Protein AF-A0A2M8HMG4-F1 (afdb_monomer_lite)

Sequence (241 aa):
MRGLGHERLISLSEKADRDKMLYLSKRLSDDLIIDLVQKLPEPILLETLDNLLEDDIVYFLEKFPLEVIVQISITIPPSDVRKMVLELGREELLESLQKVGIDKSLILWEKLGTDRVIKLALASGMSQLTKIATSLTVEESSKWIQERGIDEIPVFLEFFGVDNMISLFKTLGFDTALALINQLGAKKMMEISKKISSMKLAAKVPNTIHLLPSKKKPKSKKGKQAKRKKTKVKSKRKSKP

pLDDT: mean 80.79, std 18.99, range [31.59, 95.56]

Foldseek 3Di:
DCDPLVVLVVVCCVLADVVLVVLLPVQDDPVLSSVLSVLADSVLVRQLRVADDSVLVSVCPVLDDSVLVRVCSVLDRNNLVNVCCVQPNSVLVSVLCVLLDVVLVSLLCSLQPSVLLSVLCVLAPSVLVSLQSNLDGSVLSSVCCVLPNSVCVSVQCVQCNSVSLSVLCVVQPSVRSSVVCVVQPSVNVNVVVVVVVPDPDDPDDPPPPDDPDPPPDDPDDDDDDDDDDDDDDDDDDDDDD

Radius of gyration: 33.54 Å; chains: 1; bounding box: 77×55×111 Å

Structure (mmCIF, N/CA/C/O backbone):
data_AF-A0A2M8HMG4-F1
#
_entry.id   AF-A0A2M8HMG4-F1
#
loop_
_atom_site.group_PDB
_atom_site.id
_atom_site.type_symbol
_atom_site.label_atom_id
_atom_site.label_alt_id
_atom_site.label_comp_id
_atom_site.label_asym_id
_atom_site.label_entity_id
_atom_site.label_seq_id
_atom_site.pdbx_PDB_ins_code
_atom_site.Cartn_x
_atom_site.Cartn_y
_atom_site.Cartn_z
_atom_site.occupancy
_atom_site.B_iso_or_equiv
_atom_site.auth_seq_id
_atom_site.auth_comp_id
_atom_site.auth_asym_id
_atom_site.auth_atom_id
_atom_site.pdbx_PDB_model_num
ATOM 1 N N . MET A 1 1 ? 29.685 14.861 -26.901 1.00 40.97 1 MET A N 1
ATOM 2 C CA . MET A 1 1 ? 29.566 13.813 -25.869 1.00 40.97 1 MET A CA 1
ATOM 3 C C . MET A 1 1 ? 28.545 12.799 -26.362 1.00 40.97 1 MET A C 1
ATOM 5 O O . MET A 1 1 ? 27.360 13.090 -26.311 1.00 40.97 1 MET A O 1
ATOM 9 N N . ARG A 1 2 ? 28.980 11.672 -26.944 1.00 45.38 2 ARG A N 1
ATOM 10 C CA . ARG A 1 2 ? 28.087 10.527 -27.192 1.00 45.38 2 ARG A CA 1
ATOM 11 C C . ARG A 1 2 ? 27.812 9.935 -25.808 1.00 45.38 2 ARG A C 1
ATOM 13 O O . ARG A 1 2 ? 28.709 9.358 -25.213 1.00 45.38 2 ARG A O 1
ATOM 20 N N . GLY A 1 3 ? 26.691 10.342 -25.216 1.00 55.41 3 GLY A N 1
ATOM 21 C CA . GLY A 1 3 ? 26.446 10.244 -23.777 1.00 55.41 3 GLY A CA 1
ATOM 22 C C . GLY A 1 3 ? 26.052 8.838 -23.336 1.00 55.41 3 GLY A C 1
ATOM 23 O O . GLY A 1 3 ? 25.382 8.132 -24.086 1.00 55.41 3 GLY A O 1
ATOM 24 N N . LEU A 1 4 ? 26.419 8.481 -22.099 1.00 60.50 4 LEU A N 1
ATOM 25 C CA . LEU A 1 4 ? 26.135 7.204 -21.423 1.00 60.50 4 LEU A CA 1
ATOM 26 C C . LEU A 1 4 ? 24.721 6.641 -21.670 1.00 60.50 4 LEU A C 1
ATOM 28 O O . LEU A 1 4 ? 24.543 5.428 -21.678 1.00 60.50 4 LEU A O 1
ATOM 32 N N . GLY A 1 5 ? 23.715 7.499 -21.866 1.00 62.41 5 GLY A N 1
ATOM 33 C CA . GLY A 1 5 ? 22.344 7.077 -22.162 1.00 62.41 5 GLY A CA 1
ATOM 34 C C . GLY A 1 5 ? 22.217 6.225 -23.430 1.00 62.41 5 GLY A C 1
ATOM 35 O O . GLY A 1 5 ? 21.510 5.224 -23.410 1.00 62.41 5 GLY A O 1
ATOM 36 N N . HIS A 1 6 ? 22.939 6.551 -24.509 1.00 67.81 6 HIS A N 1
ATOM 37 C CA . HIS A 1 6 ? 22.858 5.788 -25.761 1.00 67.81 6 HIS A CA 1
ATOM 38 C C . HIS A 1 6 ? 23.535 4.417 -25.664 1.00 67.81 6 HIS A C 1
ATOM 40 O O . HIS A 1 6 ? 23.018 3.449 -26.207 1.00 67.81 6 HIS A O 1
ATOM 46 N N . GLU A 1 7 ? 24.653 4.306 -24.945 1.00 71.81 7 GLU A N 1
ATOM 47 C CA . GLU A 1 7 ? 25.328 3.018 -24.726 1.00 71.81 7 GLU A CA 1
ATOM 48 C C . GLU A 1 7 ? 24.476 2.083 -23.858 1.00 71.81 7 GLU A C 1
ATOM 50 O O . GLU A 1 7 ? 24.342 0.896 -24.157 1.00 71.81 7 GLU A O 1
ATOM 55 N N . ARG A 1 8 ? 23.817 2.634 -22.830 1.00 74.75 8 ARG A N 1
ATOM 56 C CA . ARG A 1 8 ? 22.876 1.882 -21.988 1.00 74.75 8 ARG A CA 1
ATOM 57 C C . ARG A 1 8 ? 21.617 1.469 -22.749 1.00 74.75 8 ARG A C 1
ATOM 59 O O . ARG A 1 8 ? 21.147 0.354 -22.557 1.00 74.75 8 ARG A O 1
ATOM 66 N N . LEU A 1 9 ? 21.106 2.319 -23.643 1.00 73.44 9 LEU A N 1
ATOM 67 C CA . LEU A 1 9 ? 19.998 1.969 -24.540 1.00 73.44 9 LEU A CA 1
ATOM 68 C C . LEU A 1 9 ? 20.357 0.811 -25.475 1.00 73.44 9 LEU A C 1
ATOM 70 O O . LEU A 1 9 ? 19.540 -0.086 -25.661 1.00 73.44 9 LEU A O 1
ATOM 74 N N . ILE A 1 10 ? 21.576 0.804 -26.023 1.00 74.12 10 ILE A N 1
ATOM 75 C CA . ILE A 1 10 ? 22.060 -0.298 -26.864 1.00 74.12 10 ILE A CA 1
ATOM 76 C C . ILE A 1 10 ? 22.131 -1.592 -26.041 1.00 74.12 10 ILE A C 1
ATOM 78 O O . ILE A 1 10 ? 21.525 -2.582 -26.442 1.00 74.12 10 ILE A O 1
ATOM 82 N N . SER A 1 11 ? 22.753 -1.560 -24.853 1.00 78.50 11 SER A N 1
ATOM 83 C CA . SER A 1 11 ? 22.802 -2.716 -23.935 1.00 78.50 11 SER A CA 1
ATOM 84 C C . SER A 1 11 ? 21.405 -3.249 -23.590 1.00 78.50 11 SER A C 1
ATOM 86 O O . SER A 1 11 ? 21.168 -4.456 -23.630 1.00 78.50 11 SER A O 1
ATOM 88 N N . LEU A 1 12 ? 20.451 -2.356 -23.301 1.00 80.31 12 LEU A N 1
ATOM 89 C CA . LEU A 1 12 ? 19.060 -2.731 -23.040 1.00 80.31 12 LEU A CA 1
ATOM 90 C C . LEU A 1 12 ? 18.403 -3.358 -24.270 1.00 80.31 12 LEU A C 1
ATOM 92 O O . LEU A 1 12 ? 17.755 -4.387 -24.139 1.00 80.31 12 LEU A O 1
ATOM 96 N N . SER A 1 13 ? 18.596 -2.795 -25.464 1.00 75.94 13 SER A N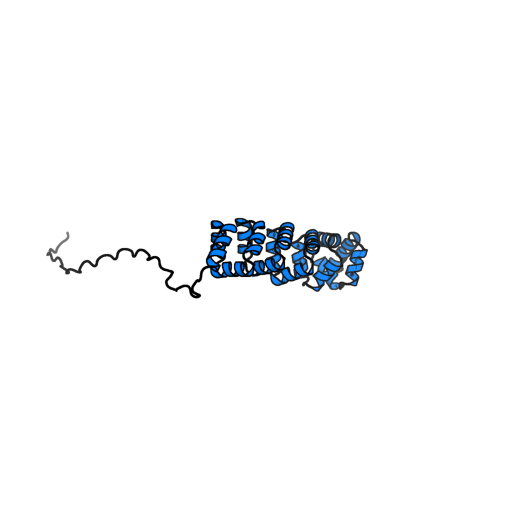 1
ATOM 97 C CA . SER A 1 13 ? 18.009 -3.327 -26.703 1.00 75.94 13 SER A CA 1
ATOM 98 C C . SER A 1 13 ? 18.532 -4.715 -27.096 1.00 75.94 13 SER A C 1
ATOM 100 O O . SER A 1 13 ? 17.852 -5.449 -27.813 1.00 75.94 13 SER A O 1
ATOM 102 N N . GLU A 1 14 ? 19.731 -5.083 -26.636 1.00 80.81 14 GLU A N 1
ATOM 103 C CA . GLU A 1 14 ? 20.310 -6.411 -26.859 1.00 80.81 14 GLU A CA 1
ATOM 104 C C . GLU A 1 14 ? 19.743 -7.470 -25.906 1.00 80.81 14 GLU A C 1
ATOM 106 O O . GLU A 1 14 ? 19.684 -8.644 -26.272 1.00 80.81 14 GLU A O 1
ATOM 111 N N . LYS A 1 15 ? 19.340 -7.064 -24.696 1.00 85.69 15 LYS A N 1
ATOM 112 C CA . LYS A 1 15 ? 18.926 -7.969 -23.611 1.00 85.69 15 LYS A CA 1
ATOM 113 C C . LYS A 1 15 ? 17.416 -8.026 -23.395 1.00 85.69 15 LYS A C 1
ATOM 115 O O . LYS A 1 15 ? 16.922 -9.043 -22.925 1.00 85.69 15 LYS A O 1
ATOM 120 N N . ALA A 1 16 ? 16.707 -6.944 -23.698 1.00 82.25 16 ALA A N 1
ATOM 121 C CA . ALA A 1 16 ? 15.265 -6.843 -23.536 1.00 82.25 16 ALA A CA 1
ATOM 122 C C . ALA A 1 16 ? 14.511 -7.382 -24.758 1.00 82.25 16 ALA A C 1
ATOM 124 O O . ALA A 1 16 ? 15.033 -7.429 -25.876 1.00 82.25 16 ALA A O 1
ATOM 125 N N . ASP A 1 17 ? 13.244 -7.734 -24.547 1.00 84.19 17 ASP A N 1
ATOM 126 C CA . ASP A 1 17 ? 12.335 -8.127 -25.618 1.00 84.19 17 ASP A CA 1
ATOM 127 C C . ASP A 1 17 ? 12.178 -6.995 -26.656 1.00 84.19 17 ASP A C 1
ATOM 129 O O . ASP A 1 17 ? 11.820 -5.855 -26.338 1.00 84.19 17 ASP A O 1
ATOM 133 N N . ARG A 1 18 ? 12.463 -7.312 -27.923 1.00 82.69 18 ARG A N 1
ATOM 134 C CA . ARG A 1 18 ? 12.456 -6.337 -29.022 1.00 82.69 18 ARG A CA 1
ATOM 135 C C . ARG A 1 18 ? 11.058 -5.836 -29.362 1.00 82.69 18 ARG A C 1
ATOM 137 O O . ARG A 1 18 ? 10.917 -4.654 -29.680 1.00 82.69 18 ARG A O 1
ATOM 144 N N . ASP A 1 19 ? 10.050 -6.700 -29.304 1.00 85.62 19 ASP A N 1
ATOM 145 C CA . ASP A 1 19 ? 8.670 -6.336 -29.632 1.00 85.62 19 ASP A CA 1
ATOM 146 C C . ASP A 1 19 ? 8.113 -5.405 -28.556 1.00 85.62 19 ASP A C 1
ATOM 148 O O . ASP A 1 19 ? 7.495 -4.381 -28.865 1.00 85.62 19 ASP A O 1
ATOM 152 N N . LYS A 1 20 ? 8.448 -5.695 -27.297 1.00 86.88 20 LYS A N 1
ATOM 153 C CA . LYS A 1 20 ? 8.145 -4.836 -26.156 1.00 86.88 20 LYS A CA 1
ATOM 154 C C . LYS A 1 20 ? 8.796 -3.461 -26.264 1.00 86.88 20 LYS A C 1
ATOM 156 O O . LYS A 1 20 ? 8.125 -2.437 -26.136 1.00 86.88 20 LYS A O 1
ATOM 161 N N . MET A 1 21 ? 10.097 -3.420 -26.544 1.00 84.12 21 MET A N 1
ATOM 162 C CA . MET A 1 21 ? 10.828 -2.161 -26.710 1.00 84.12 21 MET A CA 1
ATOM 163 C C . MET A 1 21 ? 10.282 -1.336 -27.880 1.00 84.12 21 MET A C 1
ATOM 165 O O . MET A 1 21 ? 10.152 -0.117 -27.766 1.00 84.12 21 MET A O 1
ATOM 169 N N . LEU A 1 22 ? 9.910 -1.991 -28.985 1.00 85.94 22 LEU A N 1
ATOM 170 C CA . LEU A 1 22 ? 9.277 -1.338 -30.129 1.00 85.94 22 LEU A CA 1
ATOM 171 C C . LEU A 1 22 ? 7.876 -0.808 -29.798 1.00 85.94 22 LEU A C 1
ATOM 173 O O . LEU A 1 22 ? 7.463 0.225 -30.325 1.00 85.94 22 LEU A O 1
ATOM 177 N N . TYR A 1 23 ? 7.123 -1.509 -28.953 1.00 89.81 23 TYR A N 1
ATOM 178 C CA . TYR A 1 23 ? 5.828 -1.029 -28.486 1.00 89.81 23 TYR A CA 1
ATOM 179 C C . TYR A 1 23 ? 5.979 0.237 -27.640 1.00 89.81 23 TYR A C 1
ATOM 181 O O . TYR A 1 23 ? 5.307 1.239 -27.893 1.00 89.81 23 TYR A O 1
ATOM 189 N N . LEU A 1 24 ? 6.893 0.204 -26.667 1.00 88.19 24 LEU A N 1
ATOM 190 C CA . LEU A 1 24 ? 7.146 1.328 -25.772 1.00 88.19 24 LEU A CA 1
ATOM 191 C C . LEU A 1 24 ? 7.680 2.546 -26.536 1.00 88.19 24 LEU A C 1
ATOM 193 O O . LEU A 1 24 ? 7.197 3.650 -26.305 1.00 88.19 24 LEU A O 1
ATOM 197 N N . SER A 1 25 ? 8.580 2.363 -27.509 1.00 86.75 25 SER A N 1
ATOM 198 C CA . SER A 1 25 ? 9.106 3.474 -28.320 1.00 86.75 25 SER A CA 1
ATOM 199 C C . SER A 1 25 ? 8.069 4.146 -29.219 1.00 86.75 25 SER A C 1
ATOM 201 O O . SER A 1 25 ? 8.211 5.313 -29.563 1.00 86.75 25 SER A O 1
ATOM 203 N N . LYS A 1 26 ? 6.991 3.442 -29.585 1.00 90.75 26 LYS A N 1
ATOM 204 C CA . LYS A 1 26 ? 5.882 4.030 -30.353 1.00 90.75 26 LYS A CA 1
ATOM 205 C C . LYS A 1 26 ? 4.928 4.868 -29.503 1.00 90.75 26 LYS A C 1
ATOM 207 O O . LYS A 1 26 ? 4.136 5.618 -30.069 1.00 90.75 26 LYS A O 1
ATOM 212 N N . ARG A 1 27 ? 4.937 4.691 -28.179 1.00 91.88 27 ARG A N 1
ATOM 213 C CA . ARG A 1 27 ? 3.973 5.320 -27.259 1.00 91.88 27 ARG A CA 1
ATOM 214 C C . ARG A 1 27 ? 4.600 6.298 -26.277 1.00 91.88 27 ARG A C 1
ATOM 216 O O . ARG A 1 27 ? 3.906 7.186 -25.798 1.00 91.88 27 ARG A O 1
ATOM 223 N N . LEU A 1 28 ? 5.884 6.145 -25.986 1.00 90.62 28 LEU A N 1
ATOM 224 C CA . LEU A 1 28 ? 6.646 7.037 -25.124 1.00 90.62 28 LEU A CA 1
ATOM 225 C C . LEU A 1 28 ? 7.499 7.974 -25.983 1.00 90.62 28 LEU A C 1
ATOM 227 O O . LEU A 1 28 ? 7.920 7.607 -27.077 1.00 90.62 28 LEU A O 1
ATOM 231 N N . SER A 1 29 ? 7.761 9.184 -25.492 1.00 89.69 29 SER A N 1
ATOM 232 C CA . SER A 1 29 ? 8.687 10.097 -26.162 1.00 89.69 29 SER A CA 1
ATOM 233 C C . SER A 1 29 ? 10.135 9.640 -25.987 1.00 89.69 29 SER A C 1
ATOM 235 O O . SER A 1 29 ? 10.504 9.096 -24.943 1.00 89.69 29 SER A O 1
ATOM 237 N N . ASP A 1 30 ? 10.972 9.923 -26.985 1.00 85.56 30 ASP A N 1
ATOM 238 C CA . ASP A 1 30 ? 12.404 9.605 -26.944 1.00 85.56 30 ASP A CA 1
ATOM 239 C C . ASP A 1 30 ? 13.089 10.214 -25.710 1.00 85.56 30 ASP A C 1
ATOM 241 O O . ASP A 1 30 ? 13.873 9.539 -25.045 1.00 85.56 30 ASP A O 1
ATOM 245 N N . ASP A 1 31 ? 12.736 11.452 -25.349 1.00 88.25 31 ASP A N 1
ATOM 246 C CA . ASP A 1 31 ? 13.271 12.134 -24.165 1.00 88.25 31 ASP A CA 1
ATOM 247 C C . ASP A 1 31 ? 12.931 11.385 -22.869 1.00 88.25 31 ASP A C 1
ATOM 249 O O . ASP A 1 31 ? 13.803 11.170 -22.028 1.00 88.25 31 ASP A O 1
ATOM 253 N N . LEU A 1 32 ? 11.684 10.919 -22.725 1.00 88.50 32 LEU A N 1
ATOM 254 C CA . LEU A 1 32 ? 11.256 10.170 -21.544 1.00 88.50 32 LEU A CA 1
ATOM 255 C C . LEU A 1 32 ? 11.984 8.826 -21.450 1.00 88.50 32 LEU A C 1
ATOM 257 O O . LEU A 1 32 ? 12.405 8.432 -20.365 1.00 88.50 32 LEU A O 1
ATOM 261 N N . ILE A 1 33 ? 12.159 8.134 -22.579 1.00 86.50 33 ILE A N 1
ATOM 262 C CA . ILE A 1 33 ? 12.900 6.869 -22.640 1.00 86.50 33 ILE A CA 1
ATOM 263 C C . ILE A 1 33 ? 14.360 7.090 -22.235 1.00 86.50 33 ILE A C 1
ATOM 265 O O . ILE A 1 33 ? 14.894 6.338 -21.417 1.00 86.50 33 ILE A O 1
ATOM 269 N N . ILE A 1 34 ? 15.006 8.126 -22.777 1.00 86.69 34 ILE A N 1
ATOM 270 C CA . ILE A 1 34 ? 16.392 8.471 -22.447 1.00 86.69 34 ILE A CA 1
ATOM 271 C C . ILE A 1 34 ? 16.519 8.781 -20.953 1.00 86.69 34 ILE A C 1
ATOM 273 O O . ILE A 1 34 ? 17.403 8.227 -20.293 1.00 86.69 34 ILE A O 1
ATOM 277 N N . ASP A 1 35 ? 15.634 9.614 -20.408 1.00 89.56 35 ASP A N 1
ATOM 278 C CA . ASP A 1 35 ? 15.661 9.987 -18.994 1.00 89.56 35 ASP A CA 1
ATOM 279 C C . ASP A 1 35 ? 15.433 8.780 -18.080 1.00 89.56 35 ASP A C 1
ATOM 281 O O . ASP A 1 35 ? 16.104 8.632 -17.055 1.00 89.56 35 ASP A O 1
ATOM 285 N N . LEU A 1 36 ? 14.521 7.885 -18.459 1.00 88.19 36 LEU A N 1
ATOM 286 C CA . LEU A 1 36 ? 14.211 6.676 -17.707 1.00 88.19 36 LEU A CA 1
ATOM 287 C C . LEU A 1 36 ? 15.413 5.724 -17.676 1.00 88.19 36 LEU A C 1
ATOM 289 O O . LEU A 1 36 ? 15.796 5.253 -16.605 1.00 88.19 36 LEU A O 1
ATOM 293 N N . VAL A 1 37 ? 16.086 5.530 -18.815 1.00 88.06 37 VAL A N 1
ATOM 294 C CA . VAL A 1 37 ? 17.321 4.733 -18.890 1.00 88.06 37 VAL A CA 1
ATOM 295 C C . VAL A 1 37 ? 18.467 5.361 -18.101 1.00 88.06 37 VAL A C 1
ATOM 297 O O . VAL A 1 37 ? 19.284 4.643 -17.523 1.00 88.06 37 VAL A O 1
ATOM 300 N N . GLN A 1 38 ? 18.546 6.690 -18.046 1.00 89.62 38 GLN A N 1
ATOM 301 C CA . GLN A 1 38 ? 19.574 7.373 -17.265 1.00 89.62 38 GLN A CA 1
ATOM 302 C C . GLN A 1 38 ? 19.324 7.269 -15.757 1.00 89.62 38 GLN A C 1
ATOM 304 O O . GLN A 1 38 ? 20.263 6.966 -15.017 1.00 89.62 38 GLN A O 1
ATOM 309 N N . LYS A 1 39 ? 18.083 7.497 -15.310 1.00 90.31 39 LYS A N 1
ATOM 310 C CA . LYS A 1 39 ? 17.724 7.580 -13.886 1.00 90.31 39 LYS A CA 1
ATOM 311 C C . LYS A 1 39 ? 17.545 6.216 -13.219 1.00 90.31 39 LYS A C 1
ATOM 313 O O . LYS A 1 39 ? 17.857 6.096 -12.036 1.00 90.31 39 LYS A O 1
ATOM 318 N N . LEU A 1 40 ? 17.072 5.195 -13.938 1.00 89.69 40 LEU A N 1
ATOM 319 C CA . LEU A 1 40 ? 16.897 3.856 -13.373 1.00 89.69 40 LEU A CA 1
ATOM 320 C C . LEU A 1 40 ? 18.130 2.966 -13.576 1.00 89.69 40 LEU A C 1
ATOM 322 O O . LEU A 1 40 ? 18.756 3.005 -14.638 1.00 89.69 40 LEU A O 1
ATOM 326 N N . PRO A 1 41 ? 18.478 2.113 -12.597 1.00 90.25 41 PRO A N 1
ATOM 327 C CA . PRO A 1 41 ? 19.461 1.050 -12.782 1.00 90.25 41 PRO A CA 1
ATOM 328 C C . PRO A 1 41 ? 19.039 0.057 -13.874 1.00 90.25 41 PRO A C 1
ATOM 330 O O . PRO A 1 41 ? 17.883 -0.351 -13.940 1.00 90.25 41 PRO A O 1
ATOM 333 N N . GLU A 1 42 ? 19.993 -0.390 -14.696 1.00 89.38 42 GLU A N 1
ATOM 334 C CA . GLU A 1 42 ? 19.738 -1.362 -15.776 1.00 89.38 42 GLU A CA 1
ATOM 335 C C . GLU A 1 42 ? 19.068 -2.667 -15.302 1.00 89.38 42 GLU A C 1
ATOM 337 O O . GLU A 1 42 ? 18.127 -3.093 -15.967 1.00 89.38 42 GLU A O 1
ATOM 342 N N . PRO A 1 43 ? 19.446 -3.277 -14.156 1.00 90.94 43 PRO A N 1
ATOM 343 C CA . PRO A 1 43 ? 18.776 -4.488 -13.682 1.00 90.94 43 PRO A CA 1
ATOM 344 C C . PRO A 1 43 ? 17.279 -4.286 -13.427 1.00 90.94 43 PRO A C 1
ATOM 346 O O . PRO A 1 43 ? 16.478 -5.133 -13.801 1.00 90.94 43 PRO A O 1
ATOM 349 N N . ILE A 1 44 ? 16.903 -3.137 -12.856 1.00 91.50 44 ILE A N 1
ATOM 350 C CA . ILE A 1 44 ? 15.504 -2.803 -12.562 1.00 91.50 44 ILE A CA 1
ATOM 351 C C . ILE A 1 44 ? 14.735 -2.562 -13.861 1.00 91.50 44 ILE A C 1
ATOM 353 O O . ILE A 1 44 ? 13.584 -2.969 -13.977 1.00 91.50 44 ILE A O 1
ATOM 357 N N . LEU A 1 45 ? 15.365 -1.937 -14.860 1.00 90.94 45 LEU A N 1
ATOM 358 C CA . LEU A 1 45 ? 14.757 -1.739 -16.177 1.00 90.94 45 LEU A CA 1
ATOM 359 C C . LEU A 1 45 ? 14.453 -3.065 -16.864 1.00 90.94 45 LEU A C 1
ATOM 361 O O . LEU A 1 45 ? 13.335 -3.256 -17.331 1.00 90.94 45 LEU A O 1
ATOM 365 N N . LEU A 1 46 ? 15.421 -3.981 -16.888 1.00 90.81 46 LEU A N 1
ATOM 366 C CA . LEU A 1 46 ? 15.220 -5.315 -17.451 1.00 90.81 46 LEU A CA 1
ATOM 367 C C . LEU A 1 46 ? 14.122 -6.060 -16.696 1.00 90.81 46 LEU A C 1
ATOM 369 O O . LEU A 1 46 ? 13.179 -6.538 -17.313 1.00 90.81 46 LEU A O 1
ATOM 373 N N . GLU A 1 47 ? 14.159 -6.047 -15.364 1.00 92.75 47 GLU A N 1
ATOM 374 C CA . GLU A 1 47 ? 13.120 -6.682 -14.554 1.00 92.75 47 GLU A CA 1
ATOM 375 C C . GLU A 1 47 ? 11.733 -6.061 -14.794 1.00 92.75 47 GLU A C 1
ATOM 377 O O . GLU A 1 47 ? 10.729 -6.773 -14.834 1.00 92.75 47 GLU A O 1
ATOM 382 N N . THR A 1 48 ? 11.661 -4.745 -15.003 1.00 92.44 48 THR A N 1
ATOM 383 C CA . THR A 1 48 ? 10.420 -4.036 -15.346 1.00 92.44 48 THR A CA 1
ATOM 384 C C . THR A 1 48 ? 9.879 -4.497 -16.690 1.00 92.44 48 THR A C 1
ATOM 386 O O . THR A 1 48 ? 8.687 -4.780 -16.801 1.00 92.44 48 THR A O 1
ATOM 389 N N . LEU A 1 49 ? 10.748 -4.606 -17.695 1.00 91.31 49 LEU A N 1
ATOM 390 C CA . LEU A 1 49 ? 10.386 -5.070 -19.030 1.00 91.31 49 LEU A CA 1
ATOM 391 C C . LEU A 1 49 ? 9.978 -6.551 -19.027 1.00 91.31 49 LEU A C 1
ATOM 393 O O . LEU A 1 49 ? 9.026 -6.921 -19.710 1.00 91.31 49 LEU A O 1
ATOM 397 N N . ASP A 1 50 ? 10.627 -7.382 -18.220 1.00 92.00 50 ASP A N 1
ATOM 398 C CA . ASP A 1 50 ? 10.323 -8.812 -18.142 1.00 92.00 50 ASP A CA 1
ATOM 399 C C . ASP A 1 50 ? 9.016 -9.089 -17.391 1.00 92.00 50 ASP A C 1
ATOM 401 O O . ASP A 1 50 ? 8.287 -10.028 -17.718 1.00 92.00 50 ASP A O 1
ATOM 405 N N . ASN A 1 51 ? 8.701 -8.275 -16.380 1.00 93.38 51 ASN A N 1
ATOM 406 C CA . ASN A 1 51 ? 7.548 -8.517 -15.525 1.00 93.38 51 ASN A CA 1
ATOM 407 C C . ASN A 1 51 ? 6.321 -7.713 -15.947 1.00 93.38 51 ASN A C 1
ATOM 409 O O . ASN A 1 51 ? 5.270 -8.313 -16.143 1.00 93.38 51 ASN A O 1
ATOM 413 N N . LEU A 1 52 ? 6.395 -6.386 -16.068 1.00 93.25 52 LEU A N 1
ATOM 414 C CA . LEU A 1 52 ? 5.205 -5.550 -16.274 1.00 93.25 52 LEU A CA 1
ATOM 415 C C . LEU A 1 52 ? 4.692 -5.612 -17.708 1.00 93.25 52 LEU A C 1
ATOM 417 O O . LEU A 1 52 ? 5.476 -5.707 -18.643 1.00 93.25 52 LEU A O 1
ATOM 421 N N . LEU A 1 53 ? 3.376 -5.504 -17.902 1.00 93.56 53 LEU A N 1
ATOM 422 C CA . LEU A 1 53 ? 2.801 -5.355 -19.240 1.00 93.56 53 LEU A CA 1
ATOM 423 C C . LEU A 1 53 ? 3.110 -3.968 -19.803 1.00 93.56 53 LEU A C 1
ATOM 425 O O . LEU A 1 53 ? 3.227 -2.988 -19.066 1.00 93.56 53 LEU A O 1
ATOM 429 N N . GLU A 1 54 ? 3.200 -3.877 -21.124 1.00 92.69 54 GLU A N 1
ATOM 430 C CA . GLU A 1 54 ? 3.539 -2.641 -21.824 1.00 92.69 54 GLU A CA 1
ATOM 431 C C . GLU A 1 54 ? 2.545 -1.523 -21.525 1.00 92.69 54 GLU A C 1
ATOM 433 O O . GLU A 1 54 ? 2.938 -0.389 -21.260 1.00 92.69 54 GLU A O 1
ATOM 438 N N . ASP A 1 55 ? 1.255 -1.858 -21.527 1.00 93.69 55 ASP A N 1
ATOM 439 C CA . ASP A 1 55 ? 0.192 -0.906 -21.223 1.00 93.69 55 ASP A CA 1
ATOM 440 C C . ASP A 1 55 ? 0.255 -0.406 -19.781 1.00 93.69 55 ASP A C 1
ATOM 442 O O . ASP A 1 55 ? -0.076 0.750 -19.536 1.00 93.69 55 ASP A O 1
ATOM 446 N N . ASP A 1 56 ? 0.702 -1.231 -18.833 1.00 94.31 56 ASP A N 1
ATOM 447 C CA . ASP A 1 56 ? 0.842 -0.809 -17.439 1.00 94.31 56 ASP A CA 1
ATOM 448 C C . ASP A 1 56 ? 2.052 0.114 -17.265 1.00 94.31 56 ASP A C 1
ATOM 450 O O . ASP A 1 56 ? 1.952 1.128 -16.576 1.00 94.31 56 ASP A O 1
ATOM 454 N N . ILE A 1 57 ? 3.168 -0.175 -17.947 1.00 93.69 57 ILE A N 1
ATOM 455 C CA . ILE A 1 57 ? 4.343 0.710 -17.980 1.00 93.69 57 ILE A CA 1
ATOM 456 C C . ILE A 1 57 ? 3.948 2.087 -18.527 1.00 93.69 57 ILE A C 1
ATOM 458 O O . ILE A 1 57 ? 4.218 3.105 -17.887 1.00 93.69 57 ILE A O 1
ATOM 462 N N . VAL A 1 58 ? 3.280 2.120 -19.687 1.00 94.50 58 VAL A N 1
ATOM 463 C CA . VAL A 1 58 ? 2.805 3.372 -20.298 1.00 94.50 58 VAL A CA 1
ATOM 464 C C . VAL A 1 58 ? 1.832 4.084 -19.360 1.00 94.50 58 VAL A C 1
ATOM 466 O O . VAL A 1 58 ? 2.003 5.270 -19.089 1.00 94.50 58 VAL A O 1
ATOM 469 N N . TYR A 1 59 ? 0.861 3.358 -18.801 1.00 94.75 59 TYR A N 1
ATOM 470 C CA . TYR A 1 59 ? -0.130 3.920 -17.887 1.00 94.75 59 TYR A CA 1
ATOM 471 C C . TYR A 1 59 ? 0.517 4.598 -16.674 1.00 94.75 59 TYR A C 1
ATOM 473 O O . TYR A 1 59 ? 0.169 5.732 -16.348 1.00 94.75 59 TYR A O 1
ATOM 481 N N . PHE A 1 60 ? 1.473 3.948 -16.007 1.00 93.75 60 PHE A N 1
ATOM 482 C CA . PHE A 1 60 ? 2.127 4.550 -14.845 1.00 93.75 60 PHE A CA 1
ATOM 483 C C . PHE A 1 60 ? 2.967 5.772 -15.227 1.00 93.75 60 PHE A C 1
ATOM 485 O O . PHE A 1 60 ? 2.906 6.781 -14.522 1.00 93.75 60 PHE A O 1
ATOM 492 N N . LEU A 1 61 ? 3.681 5.724 -16.355 1.00 93.12 61 LEU A N 1
ATOM 493 C CA . LEU A 1 61 ? 4.475 6.853 -16.851 1.00 93.12 61 LEU A CA 1
ATOM 494 C C . LEU A 1 61 ? 3.629 8.070 -17.242 1.00 93.12 61 LEU A C 1
ATOM 496 O O . LEU A 1 61 ? 4.072 9.200 -17.068 1.00 93.12 61 LEU A O 1
ATOM 500 N N . GLU A 1 62 ? 2.406 7.865 -17.730 1.00 93.12 62 GLU A N 1
ATOM 501 C CA . GLU A 1 62 ? 1.479 8.964 -18.027 1.00 93.12 62 GLU A CA 1
ATOM 502 C C . GLU A 1 62 ? 0.877 9.596 -16.765 1.00 93.12 62 GLU A C 1
ATOM 504 O O . GLU A 1 62 ? 0.466 10.759 -16.779 1.00 93.12 62 GLU A O 1
ATOM 509 N N . LYS A 1 63 ? 0.762 8.826 -15.677 1.00 93.12 63 LYS A N 1
ATOM 510 C CA . LYS A 1 63 ? 0.055 9.255 -14.462 1.00 93.12 63 LYS A CA 1
ATOM 511 C C . LYS A 1 63 ? 0.966 9.752 -13.348 1.00 93.12 63 LYS A C 1
ATOM 513 O O . LYS A 1 63 ? 0.474 10.444 -12.453 1.00 93.12 63 LYS A O 1
ATOM 518 N N . PHE A 1 64 ? 2.255 9.432 -13.390 1.00 92.06 64 PHE A N 1
ATOM 519 C CA . PHE A 1 64 ? 3.221 9.867 -12.390 1.00 92.06 64 PHE A CA 1
ATOM 520 C C . PHE A 1 64 ? 4.406 10.610 -13.007 1.00 92.06 64 PHE A C 1
ATOM 522 O O . PHE A 1 64 ? 4.875 10.244 -14.083 1.00 92.06 64 PHE A O 1
ATOM 529 N N . PRO A 1 65 ? 4.953 11.617 -12.299 1.00 92.88 65 PRO A N 1
ATOM 530 C CA . PRO A 1 65 ? 6.254 12.177 -12.635 1.00 92.88 65 PRO A CA 1
ATOM 531 C C . PRO A 1 65 ? 7.331 11.091 -12.652 1.00 92.88 65 PRO A C 1
ATOM 533 O O . PRO A 1 65 ? 7.287 10.143 -11.861 1.00 92.88 65 PRO A O 1
ATOM 536 N N . LEU A 1 66 ? 8.341 11.263 -13.503 1.00 91.50 66 LEU A N 1
ATOM 537 C CA . LEU A 1 66 ? 9.412 10.280 -13.656 1.00 91.50 66 LEU A CA 1
ATOM 538 C C . LEU A 1 66 ? 10.148 10.011 -12.335 1.00 91.50 66 LEU A C 1
ATOM 540 O O . LEU A 1 66 ? 10.511 8.875 -12.055 1.00 91.50 66 LEU A O 1
ATOM 544 N N . GLU A 1 67 ? 10.327 11.026 -11.493 1.00 92.12 67 GLU A N 1
ATOM 545 C CA . GLU A 1 67 ? 10.969 10.901 -10.179 1.00 92.12 67 GLU A CA 1
ATOM 546 C C . GLU A 1 67 ? 10.214 9.923 -9.270 1.00 92.12 67 GLU A C 1
ATOM 548 O O . GLU A 1 67 ? 10.831 9.110 -8.584 1.00 92.12 67 GLU A O 1
ATOM 553 N N . VAL A 1 68 ? 8.880 9.959 -9.317 1.00 92.56 68 VAL A N 1
ATOM 554 C CA . VAL A 1 68 ? 8.015 9.050 -8.557 1.00 92.56 68 VAL A CA 1
ATOM 555 C C . VAL A 1 68 ? 8.118 7.632 -9.110 1.00 92.56 68 VAL A C 1
ATOM 557 O O . VAL A 1 68 ? 8.232 6.686 -8.336 1.00 92.56 68 VAL A O 1
ATOM 560 N N . ILE A 1 69 ? 8.144 7.469 -10.435 1.00 93.94 69 ILE A N 1
ATOM 561 C CA . ILE A 1 69 ? 8.338 6.153 -11.064 1.00 93.94 69 ILE A CA 1
ATOM 562 C C . ILE A 1 69 ? 9.685 5.550 -10.676 1.00 93.94 69 ILE A C 1
ATOM 564 O O . ILE A 1 69 ? 9.753 4.371 -10.322 1.00 93.94 69 ILE A O 1
ATOM 568 N N . VAL A 1 70 ? 10.745 6.359 -10.693 1.00 92.88 70 VAL A N 1
ATOM 569 C CA . VAL A 1 70 ? 12.083 5.936 -10.271 1.00 92.88 70 VAL A CA 1
ATOM 570 C C . VAL A 1 70 ? 12.053 5.468 -8.817 1.00 92.88 70 VAL A C 1
ATOM 572 O O . VAL A 1 70 ? 12.538 4.380 -8.515 1.00 92.88 70 VAL A O 1
ATOM 575 N N . GLN A 1 71 ? 11.431 6.246 -7.929 1.00 92.81 71 GLN A N 1
ATOM 576 C CA . GLN A 1 71 ? 11.308 5.905 -6.514 1.00 92.81 71 GLN A CA 1
ATOM 577 C C . GLN A 1 71 ? 10.537 4.594 -6.304 1.00 92.81 71 GLN A C 1
ATOM 579 O O . GLN A 1 71 ? 11.040 3.696 -5.632 1.00 92.81 71 GLN A O 1
ATOM 584 N N . ILE A 1 72 ? 9.360 4.447 -6.923 1.00 92.62 72 ILE A N 1
ATOM 585 C CA . ILE A 1 72 ? 8.541 3.228 -6.831 1.00 92.62 72 ILE A CA 1
ATOM 586 C C . ILE A 1 72 ? 9.337 2.008 -7.304 1.00 92.62 72 ILE A C 1
ATOM 588 O O . ILE A 1 72 ? 9.356 0.996 -6.610 1.00 92.62 72 ILE A O 1
ATOM 592 N N . SER A 1 7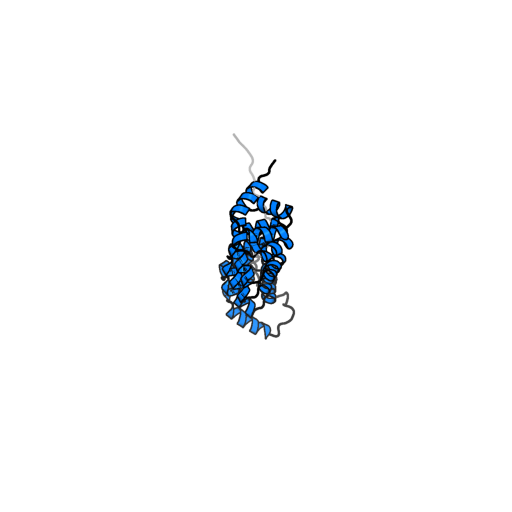3 ? 10.024 2.116 -8.443 1.00 91.88 73 SER A N 1
ATOM 593 C CA . SER A 1 73 ? 10.752 0.993 -9.053 1.00 91.88 73 SER A CA 1
ATOM 594 C C . SER A 1 73 ? 11.974 0.554 -8.242 1.00 91.88 73 SER A C 1
ATOM 596 O O . SER A 1 73 ? 12.406 -0.588 -8.350 1.00 91.88 73 SER A O 1
ATOM 598 N N . ILE A 1 74 ? 12.557 1.456 -7.445 1.00 91.44 74 ILE A N 1
ATOM 599 C CA . ILE A 1 74 ? 13.677 1.132 -6.549 1.00 91.44 74 ILE A CA 1
ATOM 600 C C . ILE A 1 74 ? 13.169 0.531 -5.234 1.00 91.44 74 ILE A C 1
ATOM 602 O O . ILE A 1 74 ? 13.831 -0.332 -4.662 1.00 91.44 74 ILE A O 1
ATOM 606 N N . THR A 1 75 ? 12.016 0.984 -4.739 1.00 91.44 75 THR A N 1
ATOM 607 C CA . THR A 1 75 ? 11.461 0.504 -3.466 1.00 91.44 75 THR A CA 1
ATOM 608 C C . THR A 1 75 ? 10.718 -0.821 -3.608 1.00 91.44 75 THR A C 1
ATOM 610 O O . THR A 1 75 ? 10.748 -1.638 -2.690 1.00 91.44 75 THR A O 1
ATOM 613 N N . ILE A 1 76 ? 10.042 -1.043 -4.734 1.00 91.62 76 ILE A N 1
ATOM 614 C CA . ILE A 1 76 ? 9.198 -2.216 -4.954 1.00 91.62 76 ILE A CA 1
ATOM 615 C C . ILE A 1 76 ? 9.707 -2.966 -6.181 1.00 91.62 76 ILE A C 1
ATOM 617 O O . ILE A 1 76 ? 9.760 -2.377 -7.264 1.00 91.62 76 ILE A O 1
ATOM 621 N N . PRO A 1 77 ? 10.007 -4.269 -6.056 1.00 92.94 77 PRO A N 1
ATOM 622 C CA . PRO A 1 77 ? 10.358 -5.087 -7.205 1.00 92.94 77 PRO A CA 1
ATOM 623 C C . PRO A 1 77 ? 9.266 -5.032 -8.286 1.00 92.94 77 PRO A C 1
ATOM 625 O O . PRO A 1 77 ? 8.078 -5.171 -7.963 1.00 92.94 77 PRO A O 1
ATOM 628 N N . PRO A 1 78 ? 9.614 -4.894 -9.575 1.00 93.62 78 PRO A N 1
ATOM 629 C CA . PRO A 1 78 ? 8.632 -4.907 -10.655 1.00 93.62 78 PRO A CA 1
ATOM 630 C C . PRO A 1 78 ? 7.738 -6.156 -10.678 1.00 93.62 78 PRO A C 1
ATOM 632 O O . PRO A 1 78 ? 6.556 -6.063 -11.017 1.00 93.62 78 PRO A O 1
ATOM 635 N N . SER A 1 79 ? 8.249 -7.317 -10.251 1.00 93.69 79 SER A N 1
ATOM 636 C CA . SER A 1 79 ? 7.437 -8.532 -10.090 1.00 93.69 79 SER A CA 1
ATOM 637 C C . SER A 1 79 ? 6.306 -8.363 -9.071 1.00 93.69 79 SER A C 1
ATOM 639 O O . SER A 1 79 ? 5.223 -8.922 -9.229 1.00 93.69 79 SER A O 1
ATOM 641 N N . ASP A 1 80 ? 6.546 -7.590 -8.015 1.00 94.12 80 ASP A N 1
ATOM 642 C CA . ASP A 1 80 ? 5.578 -7.325 -6.957 1.00 94.12 80 ASP A CA 1
ATOM 643 C C . ASP A 1 80 ? 4.578 -6.244 -7.370 1.00 94.12 80 ASP A C 1
ATOM 645 O O . ASP A 1 80 ? 3.382 -6.389 -7.112 1.00 94.12 80 ASP A O 1
ATOM 649 N N . VAL A 1 81 ? 5.031 -5.224 -8.109 1.00 94.25 81 VAL A N 1
ATOM 650 C CA . VAL A 1 81 ? 4.131 -4.274 -8.782 1.00 94.25 81 VAL A CA 1
ATOM 651 C C . VAL A 1 81 ? 3.168 -5.022 -9.702 1.00 94.25 81 VAL A C 1
ATOM 653 O O . VAL A 1 81 ? 1.961 -4.789 -9.637 1.00 94.25 81 VAL A O 1
ATOM 656 N N . ARG A 1 82 ? 3.664 -5.993 -10.483 1.00 94.75 82 ARG A N 1
ATOM 657 C CA . ARG A 1 82 ? 2.803 -6.841 -11.317 1.00 94.75 82 ARG A CA 1
ATOM 658 C C . ARG A 1 82 ? 1.745 -7.571 -10.504 1.00 94.75 82 ARG A C 1
ATOM 660 O O . ARG A 1 82 ? 0.577 -7.534 -10.874 1.00 94.75 82 ARG A O 1
ATOM 667 N N . LYS A 1 83 ? 2.138 -8.243 -9.419 1.00 95.12 83 LYS A N 1
ATOM 668 C CA . LYS A 1 83 ? 1.183 -8.965 -8.564 1.00 95.12 83 LYS A CA 1
ATOM 669 C C . LYS A 1 83 ? 0.104 -8.027 -8.033 1.00 95.12 83 LYS A C 1
ATOM 671 O O . LYS A 1 83 ? -1.070 -8.363 -8.105 1.00 95.12 83 LYS A O 1
ATOM 676 N N . MET A 1 84 ? 0.480 -6.840 -7.557 1.00 93.81 84 MET A N 1
ATOM 677 C CA . MET A 1 84 ? -0.495 -5.856 -7.080 1.00 93.81 84 MET A CA 1
ATOM 678 C C . MET A 1 84 ? -1.453 -5.416 -8.185 1.00 93.81 84 MET A C 1
ATOM 680 O O . MET A 1 84 ? -2.652 -5.339 -7.946 1.00 93.81 84 MET A O 1
ATOM 684 N N . VAL A 1 85 ? -0.954 -5.169 -9.397 1.00 95.31 85 VAL A N 1
ATOM 685 C CA . VAL A 1 85 ? -1.807 -4.811 -10.539 1.00 95.31 85 VAL A CA 1
ATOM 686 C C . VAL A 1 85 ? -2.762 -5.944 -10.911 1.00 95.31 85 VAL A C 1
ATOM 688 O O . VAL A 1 85 ? -3.924 -5.672 -11.194 1.00 95.31 85 VAL A O 1
ATOM 691 N N . LEU A 1 86 ? -2.302 -7.195 -10.889 1.00 95.56 86 LEU A N 1
ATOM 692 C CA . LEU A 1 86 ? -3.135 -8.356 -11.214 1.00 95.56 86 LEU A CA 1
ATOM 693 C C . LEU A 1 86 ? -4.241 -8.591 -10.179 1.00 95.56 86 LEU A C 1
ATOM 695 O O . LEU A 1 86 ? -5.370 -8.887 -10.559 1.00 95.56 86 LEU A O 1
ATOM 699 N N . GLU A 1 8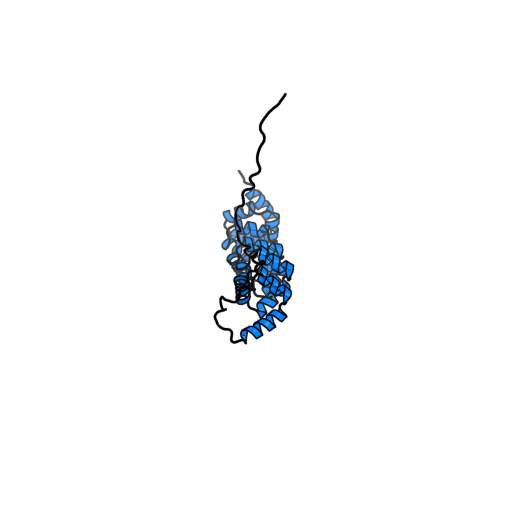7 ? -3.922 -8.457 -8.893 1.00 95.31 87 GLU A N 1
ATOM 700 C CA . GLU A 1 87 ? -4.843 -8.796 -7.802 1.00 95.31 87 GLU A CA 1
ATOM 701 C C . GLU A 1 87 ? -5.757 -7.629 -7.403 1.00 95.31 87 GLU A C 1
ATOM 703 O O . GLU A 1 87 ? -6.905 -7.846 -7.026 1.00 95.31 87 GLU A O 1
ATOM 708 N N . LEU A 1 88 ? -5.258 -6.390 -7.466 1.00 93.31 88 LEU A N 1
ATOM 709 C CA . LEU A 1 88 ? -5.974 -5.191 -7.005 1.00 93.31 88 LEU A CA 1
ATOM 710 C C . LEU A 1 88 ? -6.434 -4.294 -8.160 1.00 93.31 88 LEU A C 1
ATOM 712 O O . LEU A 1 88 ? -7.327 -3.472 -7.998 1.00 93.31 88 LEU A O 1
ATOM 716 N N . GLY A 1 89 ? -5.828 -4.432 -9.338 1.00 93.88 89 GLY A N 1
ATOM 717 C CA . GLY A 1 89 ? -6.048 -3.525 -10.457 1.00 93.88 89 GLY A CA 1
ATOM 718 C C . GLY A 1 89 ? -5.173 -2.271 -10.384 1.00 93.88 89 GLY A C 1
ATOM 719 O O . GLY A 1 89 ? -4.945 -1.670 -9.332 1.00 93.88 89 GLY A O 1
ATOM 720 N N . ARG A 1 90 ? -4.687 -1.832 -11.550 1.00 93.56 90 ARG A N 1
ATOM 721 C CA . ARG A 1 90 ? -3.817 -0.648 -11.675 1.00 93.56 90 ARG A CA 1
ATOM 722 C C . ARG A 1 90 ? -4.471 0.658 -11.219 1.00 93.56 90 ARG A C 1
ATOM 724 O O . ARG A 1 90 ? -3.777 1.525 -10.697 1.00 93.56 90 ARG A O 1
ATOM 731 N N . GLU A 1 91 ? -5.784 0.801 -11.408 1.00 93.38 91 GLU A N 1
ATOM 732 C CA . GLU A 1 91 ? -6.516 2.019 -11.037 1.00 93.38 91 GLU A CA 1
ATOM 733 C C . GLU A 1 91 ? -6.645 2.153 -9.519 1.00 93.38 91 GLU A C 1
ATOM 735 O O . GLU A 1 91 ? -6.345 3.215 -8.976 1.00 93.38 91 GLU A O 1
ATOM 740 N N . GLU A 1 92 ? -7.009 1.073 -8.820 1.00 90.69 92 GLU A N 1
ATOM 741 C CA . GLU A 1 92 ? -7.095 1.077 -7.355 1.00 90.69 92 GLU A CA 1
ATOM 742 C C . GLU A 1 92 ? -5.722 1.292 -6.713 1.00 90.69 92 GLU A C 1
ATOM 744 O O . GLU A 1 92 ? -5.592 2.051 -5.746 1.00 90.69 92 GLU A O 1
ATOM 749 N N . LEU A 1 93 ? -4.680 0.667 -7.276 1.00 91.94 93 LEU A N 1
ATOM 750 C CA . LEU A 1 93 ? -3.304 0.853 -6.824 1.00 91.94 93 LEU A CA 1
ATOM 751 C C . LEU A 1 93 ? -2.886 2.324 -6.930 1.00 91.94 93 LEU A C 1
ATOM 753 O O . LEU A 1 93 ? -2.388 2.906 -5.963 1.00 91.94 93 LEU A O 1
ATOM 757 N N . LEU A 1 94 ? -3.129 2.931 -8.094 1.00 92.88 94 LEU A N 1
ATOM 758 C CA . LEU A 1 94 ? -2.803 4.326 -8.361 1.00 92.88 94 LEU A CA 1
ATOM 759 C C . LEU A 1 94 ? -3.587 5.278 -7.456 1.00 92.88 94 LEU A C 1
ATOM 761 O O . LEU A 1 94 ? -3.005 6.182 -6.852 1.00 92.88 94 LEU A O 1
ATOM 765 N N . GLU A 1 95 ? -4.895 5.065 -7.328 1.00 92.56 95 GLU A N 1
ATOM 766 C CA . GLU A 1 95 ? -5.749 5.905 -6.496 1.00 92.56 95 GLU A CA 1
ATOM 767 C C . GLU A 1 95 ? -5.324 5.834 -5.023 1.00 92.56 95 GLU A C 1
ATOM 769 O O . GLU A 1 95 ? -5.248 6.865 -4.344 1.00 92.56 95 GLU A O 1
ATOM 774 N N . SER A 1 96 ? -4.982 4.642 -4.523 1.00 93.12 96 SER A N 1
ATOM 775 C CA . SER A 1 96 ? -4.492 4.501 -3.154 1.00 93.12 96 SER A CA 1
ATOM 776 C C . SER A 1 96 ? -3.151 5.204 -2.950 1.00 93.12 96 SER A C 1
ATOM 778 O O . SER A 1 96 ? -2.993 5.912 -1.955 1.00 93.12 96 SER A O 1
ATOM 780 N N . LEU A 1 97 ? -2.202 5.043 -3.879 1.00 93.25 97 LEU A N 1
ATOM 781 C CA . LEU A 1 97 ? -0.903 5.721 -3.834 1.00 93.25 97 LEU A CA 1
ATOM 782 C C . LEU A 1 97 ? -1.062 7.245 -3.766 1.00 93.25 97 LEU A C 1
ATOM 784 O O . LEU A 1 97 ? -0.415 7.906 -2.954 1.00 93.25 97 LEU A O 1
ATOM 788 N N . GLN A 1 98 ? -1.965 7.804 -4.575 1.00 92.75 98 GLN A N 1
ATOM 789 C CA . GLN A 1 98 ? -2.232 9.242 -4.598 1.00 92.75 98 GLN A CA 1
ATOM 790 C C . GLN A 1 98 ? -2.930 9.731 -3.324 1.00 92.75 98 GLN A C 1
ATOM 792 O O . GLN A 1 98 ? -2.551 10.765 -2.777 1.00 92.75 98 GLN A O 1
ATOM 797 N N . LYS A 1 99 ? -3.931 8.994 -2.826 1.00 94.62 99 LYS A N 1
ATOM 798 C CA . LYS A 1 99 ? -4.694 9.390 -1.631 1.00 94.62 99 LYS A CA 1
ATOM 799 C C . LYS A 1 99 ? -3.879 9.281 -0.346 1.00 94.62 99 LYS A C 1
ATOM 801 O O . LYS A 1 99 ? -3.948 10.183 0.485 1.00 94.62 99 LYS A O 1
ATOM 806 N N . VAL A 1 100 ? -3.141 8.186 -0.158 1.00 93.88 100 VAL A N 1
ATOM 807 C CA . VAL A 1 100 ? -2.278 7.986 1.023 1.00 93.88 100 VAL A CA 1
ATOM 808 C C . VAL A 1 100 ? -1.025 8.863 0.941 1.00 93.88 100 VAL A C 1
ATOM 810 O O . VAL A 1 100 ? -0.514 9.298 1.975 1.00 93.88 100 VAL A O 1
ATOM 813 N N . GLY A 1 101 ? -0.562 9.148 -0.277 1.00 93.69 101 GLY A N 1
ATOM 814 C CA . GLY A 1 101 ? 0.711 9.795 -0.569 1.00 93.69 101 GLY A CA 1
ATOM 815 C C . GLY A 1 101 ? 1.792 8.759 -0.878 1.00 93.69 101 GLY A C 1
ATOM 816 O O . GLY A 1 101 ? 1.871 7.720 -0.215 1.00 93.69 101 GLY A O 1
ATOM 817 N N . ILE A 1 102 ? 2.630 9.053 -1.877 1.00 92.75 102 ILE A N 1
ATOM 818 C CA . ILE A 1 102 ? 3.653 8.133 -2.401 1.00 92.75 102 ILE A CA 1
ATOM 819 C C . ILE A 1 102 ? 4.607 7.681 -1.298 1.00 92.75 102 ILE A C 1
ATOM 821 O O . ILE A 1 102 ? 4.656 6.493 -0.996 1.00 92.75 102 ILE A O 1
ATOM 825 N N . ASP A 1 103 ? 5.285 8.617 -0.632 1.00 93.00 103 ASP A N 1
ATOM 826 C CA . ASP A 1 103 ? 6.301 8.295 0.380 1.00 93.00 103 ASP A CA 1
ATOM 827 C C . ASP A 1 103 ? 5.738 7.427 1.503 1.00 93.00 103 ASP A C 1
ATOM 829 O O . ASP A 1 103 ? 6.311 6.411 1.893 1.00 93.00 103 ASP A O 1
ATOM 833 N N . LYS A 1 104 ? 4.558 7.804 1.997 1.00 93.88 104 LYS A N 1
ATOM 834 C CA . LYS A 1 104 ? 3.880 7.078 3.064 1.00 93.88 104 LYS A CA 1
ATOM 835 C C . LYS A 1 104 ? 3.499 5.668 2.628 1.00 93.88 104 LYS A C 1
ATOM 837 O O . LYS A 1 104 ? 3.705 4.726 3.389 1.00 93.88 104 LYS A O 1
ATOM 842 N N . SER A 1 105 ? 2.952 5.526 1.423 1.00 93.50 105 SER A N 1
ATOM 843 C CA . SER A 1 105 ? 2.559 4.225 0.880 1.00 93.50 105 SER A CA 1
ATOM 844 C C . SER A 1 105 ? 3.765 3.312 0.717 1.00 93.50 105 SER A C 1
ATOM 846 O O . SER A 1 105 ? 3.726 2.179 1.182 1.00 93.50 105 SER A O 1
ATOM 848 N N . LEU A 1 106 ? 4.853 3.831 0.142 1.00 92.31 106 LEU A N 1
ATOM 849 C CA . LEU A 1 106 ? 6.090 3.085 -0.065 1.00 92.31 106 LEU A CA 1
ATOM 850 C C . LEU A 1 106 ? 6.679 2.579 1.255 1.00 92.31 106 LEU A C 1
ATOM 852 O O . LEU A 1 106 ? 6.965 1.390 1.369 1.00 92.31 106 LEU A O 1
ATOM 856 N N . ILE A 1 107 ? 6.755 3.431 2.284 1.00 92.31 107 ILE A N 1
ATOM 857 C CA . ILE A 1 107 ? 7.255 3.017 3.605 1.00 92.31 107 ILE A CA 1
ATOM 858 C C . ILE A 1 107 ? 6.344 1.956 4.240 1.00 92.31 107 ILE A C 1
ATOM 860 O O . ILE A 1 107 ? 6.823 1.009 4.869 1.00 92.31 107 ILE A O 1
ATOM 864 N N . LEU A 1 108 ? 5.022 2.108 4.123 1.00 90.56 108 LEU A N 1
ATOM 865 C CA . LEU A 1 108 ? 4.081 1.128 4.667 1.00 90.56 108 LEU A CA 1
ATOM 866 C C . LEU A 1 108 ? 4.193 -0.216 3.947 1.00 90.56 108 LEU A C 1
ATOM 868 O O . LEU A 1 108 ? 4.181 -1.256 4.603 1.00 90.56 108 LEU A O 1
ATOM 872 N N . TRP A 1 109 ? 4.320 -0.206 2.625 1.00 89.56 109 TRP A N 1
ATOM 873 C CA . TRP A 1 109 ? 4.431 -1.420 1.825 1.00 89.56 109 TRP A CA 1
ATOM 874 C C . TRP A 1 109 ? 5.757 -2.135 2.035 1.00 89.56 109 TRP A C 1
ATOM 876 O O . TRP A 1 109 ? 5.745 -3.348 2.204 1.00 89.56 109 TRP A O 1
ATOM 886 N N . GLU A 1 110 ? 6.870 -1.407 2.125 1.00 89.31 110 GLU A N 1
ATOM 887 C CA . GLU A 1 110 ? 8.177 -1.985 2.455 1.00 89.31 110 GLU A CA 1
ATOM 888 C C . GLU A 1 110 ? 8.133 -2.706 3.812 1.00 89.31 110 GLU A C 1
ATOM 890 O O . GLU A 1 110 ? 8.582 -3.844 3.946 1.00 89.31 110 GLU A O 1
ATOM 895 N N . LYS A 1 111 ? 7.510 -2.084 4.820 1.00 88.06 111 LYS A N 1
ATOM 896 C CA . LYS A 1 111 ? 7.364 -2.682 6.156 1.00 88.06 111 LYS A CA 1
ATOM 897 C C . LYS A 1 111 ? 6.429 -3.887 6.186 1.00 88.06 111 LYS A C 1
ATOM 899 O O . LYS A 1 111 ? 6.624 -4.799 6.991 1.00 88.06 111 LYS A O 1
ATOM 904 N N . LEU A 1 112 ? 5.371 -3.860 5.382 1.00 87.62 112 LEU A N 1
ATOM 905 C CA . LEU A 1 112 ? 4.352 -4.905 5.363 1.00 87.62 112 LEU A CA 1
ATOM 906 C C . LEU A 1 112 ? 4.737 -6.091 4.482 1.00 87.62 112 LEU A C 1
ATOM 908 O O . LEU A 1 112 ? 4.410 -7.229 4.822 1.00 87.62 112 LEU A O 1
ATOM 912 N N . GLY A 1 113 ? 5.432 -5.830 3.383 1.00 89.62 113 GLY A N 1
ATOM 913 C CA . GLY A 1 113 ? 5.606 -6.755 2.276 1.00 89.62 113 GLY A CA 1
ATOM 914 C C . GLY A 1 113 ? 4.362 -6.828 1.386 1.00 89.62 113 GLY A C 1
ATOM 915 O O . GLY A 1 113 ? 3.220 -6.830 1.859 1.00 89.62 113 GLY A O 1
ATOM 916 N N . THR A 1 114 ? 4.601 -6.944 0.083 1.00 90.25 114 THR A N 1
ATOM 917 C CA . THR A 1 114 ? 3.588 -6.947 -0.982 1.00 90.25 114 THR A CA 1
ATOM 918 C C . THR A 1 114 ? 2.463 -7.952 -0.734 1.00 90.25 114 THR A C 1
ATOM 920 O O . THR A 1 114 ? 1.290 -7.584 -0.746 1.00 90.25 114 THR A O 1
ATOM 923 N N . ASP A 1 115 ? 2.794 -9.207 -0.418 1.00 91.75 115 ASP A N 1
ATOM 924 C CA . ASP A 1 115 ? 1.791 -10.266 -0.239 1.00 91.75 115 ASP A CA 1
ATOM 925 C C . ASP A 1 115 ? 0.823 -9.975 0.914 1.00 91.75 115 ASP A C 1
ATOM 927 O O . ASP A 1 115 ? -0.356 -10.328 0.858 1.00 91.75 115 ASP A O 1
ATOM 931 N N . ARG A 1 116 ? 1.308 -9.331 1.983 1.00 90.50 116 ARG A N 1
ATOM 932 C CA . ARG A 1 116 ? 0.462 -8.962 3.122 1.00 90.50 116 ARG A CA 1
ATOM 933 C C . ARG A 1 116 ? -0.436 -7.782 2.782 1.00 90.50 116 ARG A C 1
ATOM 935 O O . ARG A 1 116 ? -1.595 -7.790 3.186 1.00 90.50 116 ARG A O 1
ATOM 942 N N . VAL A 1 117 ? 0.072 -6.808 2.025 1.00 90.94 117 VAL A N 1
ATOM 943 C CA . VAL A 1 117 ? -0.732 -5.685 1.518 1.00 90.94 117 VAL A CA 1
ATOM 944 C C . VAL A 1 117 ? -1.858 -6.202 0.627 1.00 90.94 117 VAL A C 1
ATOM 946 O O . VAL A 1 117 ? -3.011 -5.852 0.864 1.00 90.94 117 VAL A O 1
ATOM 949 N N . ILE A 1 118 ? -1.549 -7.087 -0.326 1.00 92.94 118 ILE A N 1
ATOM 950 C CA . ILE A 1 118 ? -2.548 -7.693 -1.218 1.00 92.94 118 ILE A CA 1
ATOM 951 C C . ILE A 1 118 ? -3.597 -8.454 -0.404 1.00 92.94 118 ILE A C 1
ATOM 953 O O . ILE A 1 118 ? -4.788 -8.192 -0.544 1.00 92.94 118 ILE A O 1
ATOM 957 N N . LYS A 1 119 ? -3.178 -9.346 0.503 1.00 92.94 119 LYS A N 1
ATOM 958 C CA . LYS A 1 119 ? -4.115 -10.097 1.358 1.00 92.94 119 LYS A CA 1
ATOM 959 C C . LYS A 1 119 ? -5.021 -9.179 2.170 1.00 92.94 119 LYS A C 1
ATOM 961 O O . LYS A 1 119 ? -6.222 -9.424 2.258 1.00 92.94 119 LYS A O 1
ATOM 966 N N . LEU A 1 120 ? -4.456 -8.123 2.751 1.00 91.81 120 LEU A N 1
ATOM 967 C CA . LEU A 1 120 ? -5.217 -7.164 3.539 1.00 91.81 120 LEU A CA 1
ATOM 968 C C . LEU A 1 120 ? -6.235 -6.413 2.667 1.00 91.81 120 LEU A C 1
ATOM 970 O O . LEU A 1 120 ? -7.383 -6.240 3.084 1.00 91.81 120 LEU A O 1
ATOM 974 N N . ALA A 1 121 ? -5.828 -5.998 1.464 1.00 93.50 121 ALA A N 1
ATOM 975 C CA . ALA A 1 121 ? -6.671 -5.293 0.502 1.00 93.50 121 ALA A CA 1
ATOM 976 C C . ALA A 1 121 ? -7.816 -6.166 -0.011 1.00 93.50 121 ALA A C 1
ATOM 978 O O . ALA A 1 121 ? -8.952 -5.702 -0.036 1.00 93.50 121 ALA A O 1
ATOM 979 N N . LEU A 1 122 ? -7.558 -7.439 -0.309 1.00 93.19 122 LEU A N 1
ATOM 980 C CA . LEU A 1 122 ? -8.600 -8.390 -0.699 1.00 93.19 122 LEU A CA 1
ATOM 981 C C . LEU A 1 122 ? -9.586 -8.674 0.445 1.00 93.19 122 LEU A C 1
ATOM 983 O O . LEU A 1 122 ? -10.781 -8.818 0.204 1.00 93.19 122 LEU A O 1
ATOM 987 N N . ALA A 1 123 ? -9.111 -8.720 1.694 1.00 92.62 123 ALA A N 1
ATOM 988 C CA . ALA A 1 123 ? -9.965 -8.988 2.852 1.00 92.62 123 ALA A CA 1
ATOM 989 C C . ALA A 1 123 ? -10.810 -7.777 3.291 1.00 92.62 123 ALA A C 1
ATOM 991 O O . ALA A 1 123 ? -11.933 -7.952 3.757 1.00 92.62 123 ALA A O 1
ATOM 992 N N . SER A 1 124 ? -10.275 -6.557 3.179 1.00 91.12 124 SER A N 1
ATOM 993 C CA . SER A 1 124 ? -10.904 -5.340 3.735 1.00 91.12 124 SER A CA 1
ATOM 994 C C . SER A 1 124 ? -11.422 -4.358 2.679 1.00 91.12 124 SER A C 1
ATOM 996 O O . SER A 1 124 ? -12.151 -3.420 3.004 1.00 91.12 124 SER A O 1
ATOM 998 N N . GLY A 1 125 ? -11.026 -4.539 1.420 1.00 91.75 125 GLY A N 1
ATOM 999 C CA . GLY A 1 125 ? -11.199 -3.573 0.341 1.00 91.75 125 GLY A CA 1
ATOM 1000 C C . GLY A 1 125 ? -10.164 -2.446 0.395 1.00 91.75 125 GLY A C 1
ATOM 1001 O O . GLY A 1 125 ? -9.983 -1.789 1.427 1.00 91.75 125 GLY A O 1
ATOM 1002 N N . MET A 1 126 ? -9.526 -2.160 -0.745 1.00 90.69 126 MET A N 1
ATOM 1003 C CA . MET A 1 126 ? -8.463 -1.151 -0.843 1.00 90.69 126 MET A CA 1
ATOM 1004 C C . MET A 1 126 ? -8.933 0.233 -0.375 1.00 90.69 126 MET A C 1
ATOM 1006 O O . MET A 1 126 ? -8.261 0.885 0.418 1.00 90.69 126 MET A O 1
ATOM 1010 N N . SER A 1 127 ? -10.150 0.637 -0.751 1.00 91.50 127 SER A N 1
ATOM 1011 C CA . SER A 1 127 ? -10.745 1.922 -0.354 1.00 91.50 127 SER A CA 1
ATOM 1012 C C . SER A 1 127 ? -10.830 2.119 1.169 1.00 91.50 127 SER A C 1
ATOM 1014 O O . SER A 1 127 ? -10.572 3.216 1.676 1.00 91.50 127 SER A O 1
ATOM 1016 N N . GLN A 1 128 ? -11.147 1.063 1.932 1.00 92.12 128 GLN A N 1
ATOM 1017 C CA . GLN A 1 128 ? -11.187 1.151 3.395 1.00 92.12 128 GLN A CA 1
ATOM 1018 C C . GLN A 1 128 ? -9.780 1.297 3.973 1.00 92.12 128 GLN A C 1
ATOM 1020 O O . GLN A 1 128 ? -9.552 2.139 4.843 1.00 92.12 128 GLN A O 1
ATOM 1025 N N . LEU A 1 129 ? -8.821 0.535 3.446 1.00 92.31 129 LEU A N 1
ATOM 1026 C CA . LEU A 1 129 ? -7.426 0.627 3.869 1.00 92.31 129 LEU A CA 1
ATOM 1027 C C . LEU A 1 129 ? -6.834 1.998 3.576 1.00 92.31 129 LEU A C 1
ATOM 1029 O O . LEU A 1 129 ? -6.191 2.573 4.449 1.00 92.31 129 LEU A O 1
ATOM 1033 N N . THR A 1 130 ? -7.116 2.568 2.405 1.00 93.31 130 THR A N 1
ATOM 1034 C CA . THR A 1 130 ? -6.709 3.927 2.041 1.00 93.31 130 THR A CA 1
ATOM 1035 C C . THR A 1 130 ? -7.222 4.952 3.059 1.00 93.31 130 THR A C 1
ATOM 1037 O O . THR A 1 130 ? -6.470 5.831 3.481 1.00 93.31 130 THR A O 1
ATOM 1040 N N . LYS A 1 131 ? -8.474 4.844 3.528 1.00 93.75 131 LYS A N 1
ATOM 1041 C CA . LYS A 1 131 ? -9.031 5.749 4.559 1.00 93.75 131 LYS A CA 1
ATOM 1042 C C . LYS A 1 131 ? -8.333 5.626 5.921 1.00 93.75 131 LYS A C 1
ATOM 1044 O O . LYS A 1 131 ? -8.147 6.624 6.621 1.00 93.75 131 LYS A O 1
ATOM 1049 N N . ILE A 1 132 ? -7.934 4.418 6.313 1.00 92.50 132 ILE A N 1
ATOM 1050 C CA . ILE A 1 132 ? -7.188 4.201 7.564 1.00 92.50 132 ILE A CA 1
ATOM 1051 C C . ILE A 1 132 ? -5.768 4.723 7.413 1.00 92.50 132 ILE A C 1
ATOM 1053 O O . ILE A 1 132 ? -5.307 5.505 8.240 1.00 92.50 132 ILE A O 1
ATOM 1057 N N . ALA A 1 133 ? -5.097 4.329 6.331 1.00 92.25 133 ALA A N 1
ATOM 1058 C CA . ALA A 1 133 ? -3.727 4.709 6.034 1.00 92.25 133 ALA A CA 1
ATOM 1059 C C . ALA A 1 133 ? -3.587 6.224 5.865 1.00 92.25 133 ALA A C 1
ATOM 1061 O O . ALA A 1 133 ? -2.554 6.777 6.212 1.00 92.25 133 ALA A O 1
ATOM 1062 N N . THR A 1 134 ? -4.617 6.934 5.398 1.00 94.50 134 THR A N 1
ATOM 1063 C CA . THR A 1 134 ? -4.634 8.409 5.396 1.00 94.50 134 THR A CA 1
ATOM 1064 C C . THR A 1 134 ? -4.805 9.002 6.793 1.00 94.50 134 THR A C 1
ATOM 1066 O O . THR A 1 134 ? -4.240 10.056 7.071 1.00 94.50 134 THR A O 1
ATOM 1069 N N . SER A 1 135 ? -5.529 8.325 7.685 1.00 92.94 135 SER A N 1
ATOM 1070 C CA . SER A 1 135 ? -5.843 8.824 9.030 1.00 92.94 135 SER A CA 1
ATOM 1071 C C . SER A 1 135 ? -4.756 8.561 10.075 1.00 92.94 135 SER A C 1
ATOM 1073 O O . SER A 1 135 ? -4.661 9.332 11.024 1.00 92.94 135 SER A O 1
ATOM 1075 N N . LEU A 1 136 ? -3.970 7.494 9.922 1.00 93.06 136 LEU A N 1
ATOM 1076 C CA . LEU A 1 136 ? -2.910 7.100 10.860 1.00 93.06 136 LEU A CA 1
ATOM 1077 C C . LEU A 1 136 ? -1.533 7.537 10.373 1.00 93.06 136 LEU A C 1
ATOM 1079 O O . LEU A 1 136 ? -1.297 7.549 9.169 1.00 93.06 136 LEU A O 1
ATOM 1083 N N . THR A 1 137 ? -0.582 7.830 11.257 1.00 93.94 137 THR A N 1
ATOM 1084 C CA . THR A 1 137 ? 0.822 8.013 10.842 1.00 93.94 137 THR A CA 1
ATOM 1085 C C . THR A 1 137 ? 1.476 6.682 10.444 1.00 93.94 137 THR A C 1
ATOM 1087 O O . THR A 1 137 ? 0.916 5.595 10.632 1.00 93.94 137 THR A O 1
ATOM 1090 N N . VAL A 1 138 ? 2.680 6.749 9.868 1.00 92.56 138 VAL A N 1
ATOM 1091 C CA . VAL A 1 138 ? 3.473 5.548 9.558 1.00 92.56 138 VAL A CA 1
ATOM 1092 C C . VAL A 1 138 ? 3.817 4.787 10.840 1.00 92.56 138 VAL A C 1
ATOM 1094 O O . VAL A 1 138 ? 3.767 3.556 10.865 1.00 92.56 138 VAL A O 1
ATOM 1097 N N . GLU A 1 139 ? 4.157 5.509 11.904 1.00 92.88 139 GLU A N 1
ATOM 1098 C CA . GLU A 1 139 ? 4.511 4.968 13.216 1.00 92.88 139 GLU A CA 1
ATOM 1099 C C . GLU A 1 139 ? 3.304 4.298 13.867 1.00 92.88 139 GLU A C 1
ATOM 1101 O O . GLU A 1 139 ? 3.421 3.167 14.329 1.00 92.88 139 GLU A O 1
ATOM 1106 N N . GLU A 1 140 ? 2.141 4.951 13.838 1.00 93.81 140 GLU A N 1
ATOM 1107 C CA . GLU A 1 140 ? 0.886 4.396 14.353 1.00 93.81 140 GLU A CA 1
ATOM 1108 C C . GLU A 1 140 ? 0.497 3.121 13.599 1.00 93.81 140 GLU A C 1
ATOM 1110 O O . GLU A 1 140 ? 0.243 2.083 14.209 1.00 93.81 140 GLU A O 1
ATOM 1115 N N . SER A 1 141 ? 0.546 3.156 12.265 1.00 91.75 141 SER A N 1
ATOM 1116 C CA . SER A 1 141 ? 0.272 1.979 11.434 1.00 91.75 141 SER A CA 1
ATOM 1117 C C . SER A 1 141 ? 1.231 0.833 11.774 1.00 91.75 141 SER A C 1
ATOM 1119 O O . SER A 1 141 ? 0.796 -0.287 12.039 1.00 91.75 141 SER A O 1
ATOM 1121 N N . SER A 1 142 ? 2.535 1.128 11.848 1.00 89.94 142 SER A N 1
ATOM 1122 C CA . SER A 1 142 ? 3.568 0.144 12.203 1.00 89.94 142 SER A CA 1
ATOM 1123 C C . SER A 1 142 ? 3.320 -0.453 13.590 1.00 89.94 142 SER A C 1
ATOM 1125 O O . SER A 1 142 ? 3.406 -1.667 13.761 1.00 89.94 142 SER A O 1
ATOM 1127 N N . LYS A 1 143 ? 2.985 0.391 14.571 1.00 91.94 143 LYS A N 1
ATOM 1128 C CA . LYS A 1 143 ? 2.719 -0.023 15.949 1.00 91.94 143 LYS A CA 1
ATOM 1129 C C . LYS A 1 143 ? 1.491 -0.922 16.040 1.00 91.94 143 LYS A C 1
ATOM 1131 O O . LYS A 1 143 ? 1.550 -1.943 16.718 1.00 91.94 143 LYS A O 1
ATOM 1136 N N . TRP A 1 144 ? 0.416 -0.603 15.316 1.00 90.31 144 TRP A N 1
ATOM 1137 C CA . TRP A 1 144 ? -0.747 -1.489 15.234 1.00 90.31 144 TRP A CA 1
ATOM 1138 C C . TRP A 1 144 ? -0.327 -2.869 14.729 1.00 90.31 144 TRP A C 1
ATOM 1140 O O . TRP A 1 144 ? -0.568 -3.872 15.401 1.00 90.31 144 TRP A O 1
ATOM 1150 N N . ILE A 1 145 ? 0.336 -2.922 13.571 1.00 88.62 145 ILE A N 1
ATOM 1151 C CA . ILE A 1 145 ? 0.743 -4.182 12.941 1.00 88.62 145 ILE A CA 1
ATOM 1152 C C . ILE A 1 145 ? 1.632 -5.007 13.883 1.00 88.62 145 ILE A C 1
ATOM 1154 O O . ILE A 1 145 ? 1.467 -6.221 13.959 1.00 88.62 145 ILE A O 1
ATOM 1158 N N . GLN A 1 146 ? 2.540 -4.364 14.621 1.00 88.81 146 GLN A N 1
ATOM 1159 C CA . GLN A 1 146 ? 3.421 -5.038 15.578 1.00 88.81 146 GLN A CA 1
ATOM 1160 C C . GLN A 1 146 ? 2.680 -5.583 16.805 1.00 88.81 146 GLN A C 1
ATOM 1162 O O . GLN A 1 146 ? 2.986 -6.686 17.251 1.00 88.81 146 GLN A O 1
ATOM 1167 N N . GLU A 1 147 ? 1.725 -4.835 17.361 1.00 89.81 147 GLU A N 1
ATOM 1168 C CA . GLU A 1 147 ? 1.040 -5.231 18.599 1.00 89.81 147 GLU A CA 1
ATOM 1169 C C . GLU A 1 147 ? -0.141 -6.187 18.373 1.00 89.81 147 GLU A C 1
ATOM 1171 O O . GLU A 1 147 ? -0.419 -7.026 19.229 1.00 89.81 147 GLU A O 1
ATOM 1176 N N . ARG A 1 148 ? -0.848 -6.071 17.242 1.00 86.31 148 ARG A N 1
ATOM 1177 C CA . ARG A 1 148 ? -2.065 -6.857 16.946 1.00 86.31 148 ARG A CA 1
ATOM 1178 C C . ARG A 1 148 ? -1.894 -7.875 15.833 1.00 86.31 148 ARG A C 1
ATOM 1180 O O . ARG A 1 148 ? -2.657 -8.831 15.754 1.00 86.31 148 ARG A O 1
ATOM 1187 N N . GLY A 1 149 ? -0.925 -7.653 14.954 1.00 86.25 149 GLY A N 1
ATOM 1188 C CA . GLY A 1 149 ? -0.863 -8.334 13.671 1.00 86.25 149 GLY A CA 1
ATOM 1189 C C . GLY A 1 149 ? -1.755 -7.677 12.619 1.00 86.25 149 GLY A C 1
ATOM 1190 O O . GLY A 1 149 ? -2.737 -6.989 12.909 1.00 86.25 149 GLY A O 1
ATOM 1191 N N . ILE A 1 150 ? -1.387 -7.899 11.360 1.00 85.75 150 ILE A N 1
ATOM 1192 C CA . ILE A 1 150 ? -2.112 -7.374 10.200 1.00 85.75 150 ILE A CA 1
ATOM 1193 C C . ILE A 1 150 ?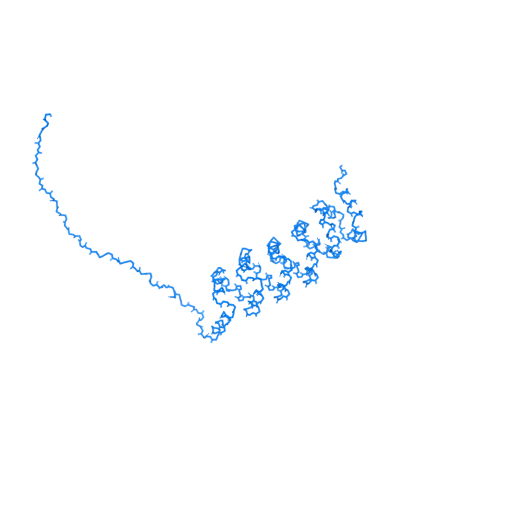 -3.475 -8.061 10.013 1.00 85.75 150 ILE A C 1
ATOM 1195 O O . ILE A 1 150 ? -4.431 -7.430 9.573 1.00 85.75 150 ILE A O 1
ATOM 1199 N N . ASP A 1 151 ? -3.578 -9.333 10.408 1.00 86.38 151 ASP A N 1
ATOM 1200 C CA . ASP A 1 151 ? -4.745 -10.187 10.158 1.00 86.38 151 ASP A CA 1
ATOM 1201 C C . ASP A 1 151 ? -5.973 -9.798 10.990 1.00 86.38 151 ASP A C 1
ATOM 1203 O O . ASP A 1 151 ? -7.089 -10.218 10.696 1.00 86.38 151 ASP A O 1
ATOM 1207 N N . GLU A 1 152 ? -5.795 -8.976 12.026 1.00 85.81 152 GLU A N 1
ATOM 1208 C CA . GLU A 1 152 ? -6.914 -8.501 12.837 1.00 85.81 152 GLU A CA 1
ATOM 1209 C C . GLU A 1 152 ? -7.560 -7.228 12.278 1.00 85.81 152 GLU A C 1
ATOM 1211 O O . GLU A 1 152 ? -8.703 -6.916 12.611 1.00 85.81 152 GLU A O 1
ATOM 1216 N N . ILE A 1 153 ? -6.859 -6.498 11.404 1.00 89.06 153 ILE A N 1
ATOM 1217 C CA . ILE A 1 153 ? -7.386 -5.279 10.782 1.00 89.06 153 ILE A CA 1
ATOM 1218 C C . ILE A 1 153 ? -8.712 -5.559 10.047 1.00 89.06 153 ILE A C 1
ATOM 1220 O O . ILE A 1 153 ? -9.676 -4.854 10.349 1.00 89.06 153 ILE A O 1
ATOM 1224 N N . PRO A 1 154 ? -8.841 -6.593 9.185 1.00 90.31 154 PRO A N 1
ATOM 1225 C CA . PRO A 1 154 ? -10.115 -6.915 8.538 1.00 90.31 154 PRO A CA 1
ATOM 1226 C C . PRO A 1 154 ? -11.249 -7.160 9.535 1.00 90.31 154 PRO A C 1
ATOM 1228 O O . PRO A 1 154 ? -12.343 -6.637 9.358 1.00 90.31 154 PRO A O 1
ATOM 1231 N N . VAL A 1 155 ? -10.974 -7.879 10.628 1.00 88.38 155 VAL A N 1
ATOM 1232 C CA . VAL A 1 155 ? -11.972 -8.192 11.665 1.00 88.38 155 VAL A CA 1
ATOM 1233 C C . VAL A 1 155 ? -12.489 -6.915 12.329 1.00 88.38 155 VAL A C 1
ATOM 1235 O O . VAL A 1 155 ? -13.691 -6.761 12.558 1.00 88.38 155 VAL A O 1
ATOM 1238 N N . PHE A 1 156 ? -11.594 -5.970 12.627 1.00 86.00 156 PHE A N 1
ATOM 1239 C CA . PHE A 1 156 ? -11.998 -4.675 13.170 1.00 86.00 156 PHE A CA 1
ATOM 1240 C C . PHE A 1 156 ? -12.798 -3.851 12.168 1.00 86.00 156 PHE A C 1
ATOM 1242 O O . PHE A 1 156 ? -13.751 -3.186 12.572 1.00 86.00 156 PHE A O 1
ATOM 1249 N N . LEU A 1 157 ? -12.436 -3.883 10.887 1.00 89.12 157 LEU A N 1
ATOM 1250 C CA . LEU A 1 157 ? -13.122 -3.106 9.859 1.00 89.12 157 LEU A CA 1
ATOM 1251 C C . LEU A 1 157 ? -14.498 -3.648 9.523 1.00 89.12 157 LEU A C 1
ATOM 1253 O O . LEU A 1 157 ? -15.437 -2.860 9.441 1.00 89.12 157 LEU A O 1
ATOM 1257 N N . GLU A 1 158 ? -14.638 -4.964 9.417 1.00 87.12 158 GLU A N 1
ATOM 1258 C CA . GLU A 1 158 ? -15.931 -5.615 9.228 1.00 87.12 158 GLU A CA 1
ATOM 1259 C C . GLU A 1 158 ? -16.886 -5.274 10.378 1.00 87.12 158 GLU A C 1
ATOM 1261 O O . GLU A 1 158 ? -18.060 -4.979 10.154 1.00 87.12 158 GLU A O 1
ATOM 1266 N N . PHE A 1 159 ? -16.381 -5.255 11.616 1.00 81.44 159 PHE A N 1
ATOM 1267 C CA . PHE A 1 159 ? -17.239 -5.047 12.773 1.00 81.44 159 PHE A CA 1
ATOM 1268 C C . PHE A 1 159 ? -17.508 -3.576 13.110 1.00 81.44 159 PHE A C 1
ATOM 1270 O O . PHE A 1 159 ? -18.657 -3.179 13.315 1.00 81.44 159 PHE A O 1
ATOM 1277 N N . PHE A 1 160 ? -16.458 -2.766 13.264 1.00 82.19 160 PHE A N 1
ATOM 1278 C CA . PHE A 1 160 ? -16.624 -1.364 13.649 1.00 82.19 160 PHE A CA 1
ATOM 1279 C C . PHE A 1 160 ? -16.975 -0.497 12.450 1.00 82.19 160 PHE A C 1
ATOM 1281 O O . PHE A 1 160 ? -17.665 0.50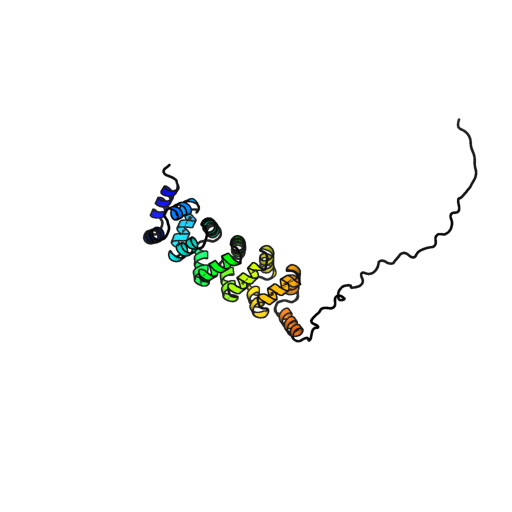6 12.616 1.00 82.19 160 PHE A O 1
ATOM 1288 N N . GLY A 1 161 ? -16.522 -0.859 11.254 1.00 88.31 161 GLY A N 1
ATOM 1289 C CA . GLY A 1 161 ? -16.487 0.049 10.123 1.00 88.31 161 GLY A CA 1
ATOM 1290 C C . GLY A 1 161 ? -15.333 1.044 10.241 1.00 88.31 161 GLY A C 1
ATOM 1291 O O . GLY A 1 161 ? -14.947 1.495 11.326 1.00 88.31 161 GLY A O 1
ATOM 1292 N N . VAL A 1 162 ? -14.791 1.415 9.084 1.00 92.00 162 VAL A N 1
ATOM 1293 C CA . VAL A 1 162 ? -13.627 2.301 8.977 1.00 92.00 162 VAL A CA 1
ATOM 1294 C C . VAL A 1 162 ? -13.835 3.657 9.660 1.00 92.00 162 VAL A C 1
ATOM 1296 O O . VAL A 1 162 ? -12.963 4.121 10.393 1.00 92.00 162 VAL A O 1
ATOM 1299 N N . ASP A 1 163 ? -15.011 4.266 9.499 1.00 91.62 163 ASP A N 1
ATOM 1300 C CA . ASP A 1 163 ? -15.277 5.612 10.016 1.00 91.62 163 ASP A CA 1
ATOM 1301 C C . ASP A 1 163 ? -15.355 5.631 11.550 1.00 91.62 163 ASP A C 1
ATOM 1303 O O . ASP A 1 163 ? -14.839 6.549 12.192 1.00 91.62 163 ASP A O 1
ATOM 1307 N N . ASN A 1 164 ? -15.920 4.584 12.160 1.00 89.00 164 ASN A N 1
ATOM 1308 C CA . ASN A 1 164 ? -15.972 4.462 13.617 1.00 89.00 164 ASN A CA 1
ATOM 1309 C C . ASN A 1 164 ? -14.586 4.196 14.209 1.00 89.00 164 ASN A C 1
ATOM 1311 O O . ASN A 1 164 ? -14.263 4.761 15.253 1.00 89.00 164 ASN A O 1
ATOM 1315 N N . MET A 1 165 ? -13.751 3.393 13.539 1.00 89.25 165 MET A N 1
ATOM 1316 C CA . MET A 1 165 ? -12.358 3.188 13.954 1.00 89.25 165 MET A CA 1
ATOM 1317 C C . MET A 1 165 ? -11.572 4.499 13.916 1.00 89.25 165 MET A C 1
ATOM 1319 O O . MET A 1 165 ? -10.930 4.870 14.897 1.00 89.25 165 MET A O 1
ATOM 1323 N N . ILE A 1 166 ? -11.687 5.258 12.824 1.00 92.00 166 ILE A N 1
ATOM 1324 C CA . ILE A 1 166 ? -11.048 6.574 12.707 1.00 92.00 166 ILE A CA 1
ATOM 1325 C C . ILE A 1 166 ? -11.570 7.527 13.790 1.00 92.00 166 ILE A C 1
ATOM 1327 O O . ILE A 1 166 ? -10.786 8.238 14.423 1.00 92.00 166 ILE A O 1
ATOM 1331 N N . SER A 1 167 ? -12.881 7.532 14.044 1.00 91.25 167 SER A N 1
ATOM 1332 C CA . SER A 1 167 ? -13.479 8.345 15.105 1.00 91.25 167 SER A CA 1
ATOM 1333 C C . SER A 1 167 ? -12.958 7.953 16.491 1.00 91.25 167 SER A C 1
ATOM 1335 O O . SER A 1 167 ? -12.685 8.833 17.310 1.00 91.25 167 SER A O 1
ATOM 1337 N N . LEU A 1 168 ? -12.779 6.656 16.760 1.00 89.00 168 LEU A N 1
ATOM 1338 C CA . LEU A 1 168 ? -12.221 6.152 18.015 1.00 89.00 168 LEU A CA 1
ATOM 1339 C C . LEU A 1 168 ? -10.792 6.668 18.228 1.00 89.00 168 LEU A C 1
ATOM 1341 O O . LEU A 1 168 ? -10.506 7.237 19.284 1.00 89.00 168 LEU A O 1
ATOM 1345 N N . PHE A 1 169 ? -9.930 6.538 17.214 1.00 91.50 169 PHE A N 1
ATOM 1346 C CA . PHE A 1 169 ? -8.550 7.030 17.277 1.00 91.50 169 PHE A CA 1
ATOM 1347 C C . PHE A 1 169 ? -8.485 8.540 17.485 1.00 91.50 169 PHE A C 1
ATOM 1349 O O . PHE A 1 169 ? -7.730 9.007 18.334 1.00 91.50 169 PHE A O 1
ATOM 1356 N N . LYS A 1 170 ? -9.326 9.309 16.785 1.00 90.88 170 LYS A N 1
ATOM 1357 C CA . LYS A 1 170 ? -9.392 10.769 16.954 1.00 90.88 170 LYS A CA 1
ATOM 1358 C C . LYS A 1 170 ? -9.902 11.187 18.334 1.00 90.88 170 LYS A C 1
ATOM 1360 O O . LYS A 1 170 ? -9.440 12.187 18.871 1.00 90.88 170 LYS A O 1
ATOM 1365 N N . THR A 1 171 ? -10.849 10.442 18.904 1.00 89.75 171 THR A N 1
ATOM 1366 C CA . THR A 1 171 ? -11.479 10.806 20.184 1.00 89.75 171 THR A CA 1
ATOM 1367 C C . THR A 1 171 ? -10.592 10.474 21.380 1.00 89.75 171 THR A C 1
ATOM 1369 O O . THR A 1 171 ? -10.505 11.265 22.316 1.00 89.75 171 THR A O 1
ATOM 1372 N N . LEU A 1 172 ? -9.950 9.303 21.376 1.00 89.25 172 LEU A N 1
ATOM 1373 C CA . LEU A 1 172 ? -9.171 8.812 22.519 1.00 89.25 172 LEU A CA 1
ATOM 1374 C C . LEU A 1 172 ? -7.661 9.055 22.384 1.00 89.25 172 LEU A C 1
ATOM 1376 O O . LEU A 1 172 ? -6.932 8.950 23.373 1.00 89.25 172 LEU A O 1
ATOM 1380 N N . GLY A 1 173 ? -7.196 9.362 21.174 1.00 93.12 173 GLY A N 1
ATOM 1381 C CA . GLY A 1 173 ? -5.795 9.241 20.789 1.00 93.12 173 GLY A CA 1
ATOM 1382 C C . GLY A 1 173 ? -5.443 7.795 20.429 1.00 93.12 173 GLY A C 1
ATOM 1383 O O . GLY A 1 173 ? -5.990 6.846 21.003 1.00 93.12 173 GLY A O 1
ATOM 1384 N N . PHE A 1 174 ? -4.518 7.630 19.481 1.00 93.00 174 PHE A N 1
ATOM 1385 C CA . PHE A 1 174 ? -4.132 6.323 18.949 1.00 93.00 174 PHE A CA 1
ATOM 1386 C C . PHE A 1 174 ? -3.661 5.356 20.041 1.00 93.00 174 PHE A C 1
ATOM 1388 O O . PHE A 1 174 ? -4.209 4.263 20.163 1.00 93.00 174 PHE A O 1
ATOM 1395 N N . ASP A 1 175 ? -2.720 5.775 20.891 1.00 93.50 175 ASP A N 1
ATOM 1396 C CA . ASP A 1 175 ? -2.155 4.915 21.939 1.00 93.50 175 ASP A CA 1
ATOM 1397 C C . ASP A 1 175 ? -3.206 4.421 22.937 1.00 93.50 175 ASP A C 1
ATOM 1399 O O . ASP A 1 175 ? -3.222 3.248 23.309 1.00 93.50 175 ASP A O 1
ATOM 1403 N N . THR A 1 176 ? -4.115 5.303 23.358 1.00 92.19 176 THR A N 1
ATOM 1404 C CA . THR A 1 176 ? -5.188 4.951 24.294 1.00 92.19 176 THR A CA 1
ATOM 1405 C C . THR A 1 176 ? -6.185 3.996 23.650 1.00 92.19 176 THR A C 1
ATOM 1407 O O . THR A 1 176 ? -6.587 3.009 24.268 1.00 92.19 176 THR A O 1
ATOM 1410 N N . ALA A 1 177 ? -6.586 4.271 22.407 1.00 91.25 177 ALA A N 1
ATOM 1411 C CA . ALA A 1 177 ? -7.488 3.405 21.660 1.00 91.25 177 ALA A CA 1
ATOM 1412 C C . ALA A 1 177 ? -6.867 2.021 21.431 1.00 91.25 177 ALA A C 1
ATOM 1414 O O . ALA A 1 177 ? -7.529 1.013 21.672 1.00 91.25 177 ALA A O 1
ATOM 1415 N N . LEU A 1 178 ? -5.587 1.961 21.052 1.00 90.69 178 LEU A N 1
ATOM 1416 C CA . LEU A 1 178 ? -4.864 0.706 20.866 1.00 90.69 178 LEU A CA 1
ATOM 1417 C C . LEU A 1 178 ? -4.729 -0.065 22.186 1.00 90.69 178 LEU A C 1
ATOM 1419 O O . LEU A 1 178 ? -4.982 -1.266 22.220 1.00 90.69 178 LEU A O 1
ATOM 1423 N N . ALA A 1 179 ? -4.439 0.611 23.302 1.00 90.50 179 ALA A N 1
ATOM 1424 C CA . ALA A 1 179 ? -4.403 -0.020 24.622 1.00 90.50 179 ALA A CA 1
ATOM 1425 C C . ALA A 1 179 ? -5.768 -0.604 25.035 1.00 90.50 179 ALA A C 1
ATOM 1427 O O . ALA A 1 179 ? -5.831 -1.705 25.587 1.00 90.50 179 ALA A O 1
ATOM 1428 N N . LEU A 1 180 ? -6.871 0.093 24.740 1.00 87.69 180 LEU A N 1
ATOM 1429 C CA . LEU A 1 180 ? -8.224 -0.424 24.976 1.00 87.69 180 LEU A CA 1
ATOM 1430 C C . LEU A 1 180 ? -8.520 -1.643 24.101 1.00 87.69 180 LEU A C 1
ATOM 1432 O O . LEU A 1 180 ? -9.016 -2.654 24.604 1.00 87.69 180 LEU A O 1
ATOM 1436 N N . ILE A 1 181 ? -8.159 -1.568 22.820 1.00 87.25 181 ILE A N 1
ATOM 1437 C CA . ILE A 1 181 ? -8.228 -2.689 21.882 1.00 87.25 181 ILE A CA 1
ATOM 1438 C C . ILE A 1 181 ? -7.418 -3.881 22.428 1.00 87.25 181 ILE A C 1
ATOM 1440 O O . ILE A 1 181 ? -7.916 -5.008 22.421 1.00 87.25 181 ILE A O 1
ATOM 1444 N N . ASN A 1 182 ? -6.221 -3.654 22.978 1.00 86.50 182 ASN A N 1
ATOM 1445 C CA . ASN A 1 182 ? -5.355 -4.657 23.623 1.00 86.50 182 ASN A CA 1
ATOM 1446 C C . ASN A 1 182 ? -5.994 -5.333 24.825 1.00 86.50 182 ASN A C 1
ATOM 1448 O O . ASN A 1 182 ? -5.983 -6.558 24.920 1.00 86.50 182 ASN A O 1
ATOM 1452 N N . GLN A 1 183 ? -6.596 -4.563 25.720 1.00 86.44 183 GLN A N 1
ATOM 1453 C CA . GLN A 1 183 ? -7.167 -5.121 26.944 1.00 86.44 183 GLN A CA 1
ATOM 1454 C C . GLN A 1 183 ? -8.487 -5.861 26.711 1.00 86.44 183 GLN A C 1
ATOM 1456 O O . GLN A 1 183 ? -8.773 -6.866 27.368 1.00 86.44 183 GLN A O 1
ATOM 1461 N N . LEU A 1 184 ? -9.318 -5.358 25.800 1.00 82.94 184 LEU A N 1
ATOM 1462 C CA . LEU A 1 184 ? -10.649 -5.908 25.556 1.00 82.94 184 LEU A CA 1
ATOM 1463 C C . LEU A 1 184 ? -10.631 -6.989 24.467 1.00 82.94 184 LEU A C 1
ATOM 1465 O O . LEU A 1 184 ? -11.362 -7.978 24.565 1.00 82.94 184 LEU A O 1
ATOM 1469 N N . GLY A 1 185 ? -9.788 -6.825 23.449 1.00 82.50 185 GLY A N 1
ATOM 1470 C CA . GLY A 1 185 ? -9.852 -7.583 22.203 1.00 82.50 185 GLY A CA 1
ATOM 1471 C C . GLY A 1 185 ? -11.074 -7.207 21.360 1.00 82.50 185 GLY A C 1
ATOM 1472 O O . GLY A 1 185 ? -12.024 -6.593 21.861 1.00 82.50 185 GLY A O 1
ATOM 1473 N N . ALA A 1 186 ? -11.077 -7.613 20.083 1.00 77.56 186 ALA A N 1
ATOM 1474 C CA . ALA A 1 186 ? -12.171 -7.313 19.158 1.00 77.56 186 ALA A CA 1
ATOM 1475 C C . ALA A 1 186 ? -13.530 -7.700 19.758 1.00 77.56 186 ALA A C 1
ATOM 1477 O O . ALA A 1 186 ? -14.385 -6.841 19.958 1.00 77.56 186 ALA A O 1
ATOM 1478 N N . LYS A 1 187 ? -13.686 -8.962 20.186 1.00 80.44 187 LYS A N 1
ATOM 1479 C CA . LYS A 1 187 ? -14.957 -9.511 20.683 1.00 80.44 187 LYS A CA 1
ATOM 1480 C C . LYS A 1 187 ? -15.576 -8.755 21.856 1.00 80.44 187 LYS A C 1
ATOM 1482 O O . LYS A 1 187 ? -16.763 -8.443 21.808 1.00 80.44 187 LYS A O 1
ATOM 1487 N N . LYS A 1 188 ? -14.814 -8.439 22.907 1.00 83.06 188 LYS A N 1
ATOM 1488 C CA . LYS A 1 188 ? -15.401 -7.717 24.050 1.00 83.06 188 LYS A CA 1
ATOM 1489 C C . LYS A 1 188 ? -15.714 -6.274 23.684 1.00 83.06 188 LYS A C 1
ATOM 1491 O O . LYS A 1 188 ? -16.730 -5.756 24.139 1.00 83.06 188 LYS A O 1
ATOM 1496 N N . MET A 1 189 ? -14.896 -5.641 22.837 1.00 82.50 189 MET A N 1
ATOM 1497 C CA . MET A 1 189 ? -15.241 -4.321 22.310 1.00 82.50 189 MET A CA 1
ATOM 1498 C C . MET A 1 189 ? -16.551 -4.366 21.514 1.00 82.50 189 MET A C 1
ATOM 1500 O O . MET A 1 189 ? -17.357 -3.447 21.647 1.00 82.50 189 MET A O 1
ATOM 1504 N N . MET A 1 190 ? -16.819 -5.452 20.776 1.00 76.69 190 MET A N 1
ATOM 1505 C CA . MET A 1 190 ? -18.098 -5.647 20.085 1.00 76.69 190 MET A CA 1
ATOM 1506 C C . MET A 1 190 ? -19.283 -5.656 21.046 1.00 76.69 190 MET A C 1
ATOM 1508 O O . MET A 1 190 ? -20.254 -4.913 20.879 1.00 76.69 190 MET A O 1
ATOM 1512 N N . GLU A 1 191 ? -19.196 -6.493 22.078 1.00 82.75 191 GLU A N 1
ATOM 1513 C CA . GLU A 1 191 ? -20.259 -6.643 23.070 1.00 82.75 191 GLU A CA 1
ATOM 1514 C C . GLU A 1 191 ? -20.517 -5.335 23.823 1.00 82.75 191 GLU A C 1
ATOM 1516 O O . GLU A 1 191 ? -21.671 -4.979 24.076 1.00 82.75 191 GLU A O 1
ATOM 1521 N N . ILE A 1 192 ? -19.453 -4.598 24.152 1.00 84.88 192 ILE A N 1
ATOM 1522 C CA . ILE A 1 192 ? -19.548 -3.297 24.816 1.00 84.88 192 ILE A CA 1
ATOM 1523 C C . ILE A 1 192 ? -20.167 -2.262 23.877 1.00 84.88 192 ILE A C 1
ATOM 1525 O O . ILE A 1 192 ? -21.109 -1.590 24.284 1.00 84.88 192 ILE A O 1
ATOM 1529 N N . SER A 1 193 ? -19.707 -2.171 22.627 1.00 81.50 193 SER A N 1
ATOM 1530 C CA . SER A 1 193 ? -20.245 -1.236 21.631 1.00 81.50 193 SER A CA 1
ATOM 1531 C C . SER A 1 193 ? -21.749 -1.438 21.427 1.00 81.50 193 SER A C 1
ATOM 1533 O O . SER A 1 193 ? -22.524 -0.487 21.526 1.00 81.50 193 SER A O 1
ATOM 1535 N N . LYS A 1 194 ? -22.192 -2.694 21.272 1.00 82.44 194 LYS A N 1
ATOM 1536 C CA . LYS A 1 194 ? -23.617 -3.033 21.125 1.00 82.44 194 LYS A CA 1
ATOM 1537 C C . LYS A 1 194 ? -24.436 -2.705 22.377 1.00 82.44 194 LYS A C 1
ATOM 1539 O O . LYS A 1 194 ? -25.573 -2.250 22.277 1.00 82.44 194 LYS A O 1
ATOM 1544 N N . LYS A 1 195 ? -23.876 -2.924 23.571 1.00 84.44 195 LYS A N 1
ATOM 1545 C CA . LYS A 1 195 ? -24.536 -2.529 24.824 1.00 84.44 195 LYS A CA 1
ATOM 1546 C C . LYS A 1 195 ? -24.647 -1.011 24.927 1.00 84.44 195 LYS A C 1
ATOM 1548 O O . LYS A 1 195 ? -25.731 -0.522 25.220 1.00 84.44 195 LYS A O 1
ATOM 1553 N N . ILE A 1 196 ? -23.575 -0.276 24.635 1.00 82.75 196 ILE A N 1
ATOM 1554 C CA . ILE A 1 196 ? -23.544 1.192 24.663 1.00 82.75 196 ILE A CA 1
ATOM 1555 C C . ILE A 1 196 ? -24.543 1.781 23.663 1.00 82.75 196 ILE A C 1
ATOM 1557 O O . ILE A 1 196 ? -25.296 2.674 24.035 1.00 82.75 196 ILE A O 1
ATOM 1561 N N . SER A 1 197 ? -24.614 1.265 22.432 1.00 79.19 197 SER A N 1
ATOM 1562 C CA . SER A 1 197 ? -25.559 1.768 21.425 1.00 79.19 197 SER A CA 1
ATOM 1563 C C . SER A 1 197 ? -27.022 1.529 21.805 1.00 79.19 197 SER A C 1
ATOM 1565 O O . SER A 1 197 ? -27.892 2.315 21.438 1.00 79.19 197 SER A O 1
ATOM 1567 N N . SER A 1 198 ? -27.300 0.484 22.591 1.00 82.81 198 SER A N 1
ATOM 1568 C CA . SER A 1 198 ? -28.635 0.234 23.149 1.00 82.81 198 SER A CA 1
ATOM 1569 C C . SER A 1 198 ? -28.980 1.114 24.360 1.00 82.81 198 SER A C 1
ATOM 1571 O O . SER A 1 198 ? -30.145 1.189 24.759 1.00 82.81 198 SER A O 1
ATOM 1573 N N . MET A 1 199 ? -27.995 1.789 24.962 1.00 83.56 199 MET A N 1
ATOM 1574 C CA . MET A 1 199 ? -28.221 2.678 26.098 1.00 83.56 199 MET A CA 1
ATOM 1575 C C . MET A 1 199 ? -28.728 4.039 25.616 1.00 83.56 199 MET A C 1
ATOM 1577 O O . MET A 1 199 ? -28.171 4.652 24.709 1.00 83.56 199 MET A O 1
ATOM 1581 N N . LYS A 1 200 ? -29.758 4.570 26.283 1.00 77.00 200 LYS A N 1
ATOM 1582 C CA . LYS A 1 200 ? -30.224 5.951 26.081 1.00 77.00 200 LYS A CA 1
ATOM 1583 C C . LYS A 1 200 ? -29.273 6.927 26.775 1.00 77.00 200 LYS A C 1
ATOM 1585 O O . LYS A 1 200 ? -29.587 7.469 27.833 1.00 77.00 200 LYS A O 1
ATOM 1590 N N . LEU A 1 201 ? -28.079 7.087 26.213 1.00 72.12 201 LEU A N 1
ATOM 1591 C CA . LEU A 1 201 ? -27.069 8.002 26.733 1.00 72.12 201 LEU A CA 1
ATOM 1592 C C . LEU A 1 201 ? -27.457 9.450 26.428 1.00 72.12 201 LEU A C 1
ATOM 1594 O O . LEU A 1 201 ? -27.975 9.768 25.357 1.00 72.12 201 LEU A O 1
ATOM 1598 N N . ALA A 1 202 ? -27.204 10.342 27.384 1.00 71.94 202 ALA A N 1
ATOM 1599 C CA . ALA A 1 202 ? -27.374 11.769 27.164 1.00 71.94 202 ALA A CA 1
ATOM 1600 C C . ALA A 1 202 ? -26.370 12.252 26.105 1.00 71.94 202 ALA A C 1
ATOM 1602 O O . ALA A 1 202 ? -25.190 11.915 26.166 1.00 71.94 202 ALA A O 1
ATOM 1603 N N . ALA A 1 203 ? -26.822 13.093 25.170 1.00 63.59 203 ALA A N 1
ATOM 1604 C CA . ALA A 1 203 ? -26.006 13.595 24.057 1.00 63.59 203 ALA A CA 1
ATOM 1605 C C . ALA A 1 203 ? -24.790 14.443 24.488 1.00 63.59 203 ALA A C 1
ATOM 1607 O O . ALA A 1 203 ? -23.924 14.751 23.674 1.00 63.59 203 ALA A O 1
ATOM 1608 N N . LYS A 1 204 ? -24.721 14.845 25.762 1.00 63.47 204 LYS A N 1
ATOM 1609 C CA . LYS A 1 204 ? -23.585 15.562 26.339 1.00 63.47 204 LYS A CA 1
ATOM 1610 C C . LYS A 1 204 ? -23.088 14.812 27.561 1.00 63.47 204 LYS A C 1
ATOM 1612 O O . LYS A 1 204 ? -23.832 14.624 28.524 1.00 63.47 204 LYS A O 1
ATOM 1617 N N . VAL A 1 205 ? -21.816 14.431 27.525 1.00 62.75 205 VAL A N 1
ATOM 1618 C CA . VAL A 1 205 ? -21.103 13.959 28.710 1.00 62.75 205 VAL A CA 1
ATOM 1619 C C . VAL A 1 205 ? -21.008 15.143 29.681 1.00 62.75 205 VAL A C 1
ATOM 1621 O O . VAL A 1 205 ? -20.560 16.217 29.275 1.00 62.75 205 VAL A O 1
ATOM 1624 N N . PRO A 1 206 ? -21.454 15.012 30.941 1.00 57.72 206 PRO A N 1
ATOM 1625 C CA . PRO A 1 206 ? -21.304 16.076 31.920 1.00 57.72 206 PRO A CA 1
ATOM 1626 C C . PRO A 1 206 ? -19.824 16.432 32.097 1.00 57.72 206 PRO A C 1
ATOM 1628 O O . PRO A 1 206 ? -19.003 15.560 32.383 1.00 57.72 206 PRO A O 1
ATOM 1631 N N . ASN A 1 207 ? -19.488 17.723 32.021 1.00 58.78 207 ASN A N 1
ATOM 1632 C CA . ASN A 1 207 ? -18.130 18.240 32.262 1.00 58.78 207 ASN A CA 1
ATOM 1633 C C . ASN A 1 207 ? -17.597 17.956 33.688 1.00 58.78 207 ASN A C 1
ATOM 1635 O O . ASN A 1 207 ? -16.489 18.355 34.032 1.00 58.78 207 ASN A O 1
ATOM 1639 N N . THR A 1 208 ? -18.379 17.293 34.540 1.00 57.88 208 THR A N 1
ATOM 1640 C CA . THR A 1 208 ? -18.065 16.955 35.932 1.00 57.88 208 THR A CA 1
ATOM 1641 C C . THR A 1 208 ? -17.392 15.592 36.115 1.00 57.88 208 THR A C 1
ATOM 1643 O O . THR A 1 208 ? -17.037 15.255 37.242 1.00 57.88 208 THR A O 1
ATOM 1646 N N . ILE A 1 209 ? -17.191 14.796 35.056 1.00 54.72 209 ILE A N 1
ATOM 1647 C CA . ILE A 1 209 ? -16.696 13.409 35.194 1.00 54.72 209 ILE A CA 1
ATOM 1648 C C . ILE A 1 209 ? -15.182 13.308 35.482 1.00 54.72 209 ILE A C 1
ATOM 1650 O O . ILE A 1 209 ? -14.701 12.254 35.896 1.00 54.72 209 ILE A O 1
ATOM 1654 N N . HIS A 1 210 ? -14.423 14.405 35.435 1.00 53.88 210 HIS A N 1
ATOM 1655 C CA . HIS A 1 210 ? -13.045 14.408 35.929 1.00 53.88 210 HIS A CA 1
ATOM 1656 C C . HIS A 1 210 ? -12.895 15.285 37.166 1.00 53.88 210 HIS A C 1
ATOM 1658 O O . HIS A 1 210 ? -12.839 16.505 37.073 1.00 53.88 210 HIS A O 1
ATOM 1664 N N . LEU A 1 211 ? -12.823 14.625 38.324 1.00 46.31 211 LEU A N 1
ATOM 1665 C CA . LEU A 1 211 ? -11.760 14.755 39.326 1.00 46.31 211 LEU A CA 1
ATOM 1666 C C . LEU A 1 211 ? -12.088 13.759 40.450 1.00 46.31 211 LEU A C 1
ATOM 1668 O O . LEU A 1 211 ? -12.813 14.083 41.391 1.00 46.31 211 LEU A O 1
ATOM 1672 N N . LEU A 1 212 ? -11.510 12.550 40.400 1.00 45.34 212 LEU A N 1
ATOM 1673 C CA . LEU A 1 212 ? -11.203 11.864 41.659 1.00 45.34 212 LEU A CA 1
ATOM 1674 C C . LEU A 1 212 ? -10.454 12.894 42.513 1.00 45.34 212 LEU A C 1
ATOM 1676 O O . LEU A 1 212 ? -9.481 13.470 42.012 1.00 45.34 212 LEU A O 1
ATOM 1680 N N . PRO A 1 213 ? -10.897 13.198 43.745 1.00 43.28 213 PRO A N 1
ATOM 1681 C CA . PRO A 1 213 ? -10.220 14.191 44.550 1.00 43.28 213 PRO A CA 1
ATOM 1682 C C . PRO A 1 213 ? -8.793 13.697 44.747 1.00 43.28 213 PRO A C 1
ATOM 1684 O O . PRO A 1 213 ? -8.558 12.703 45.440 1.00 43.28 213 PRO A O 1
ATOM 1687 N N . SER A 1 214 ? -7.832 14.388 44.125 1.00 48.81 214 SER A N 1
ATOM 1688 C CA . SER A 1 214 ? -6.439 14.244 44.509 1.00 48.81 214 SER A CA 1
ATOM 1689 C C . SER A 1 214 ? -6.431 14.456 46.015 1.00 48.81 214 SER A C 1
ATOM 1691 O O . SER A 1 214 ? -6.952 15.458 46.520 1.00 48.81 214 SER A O 1
ATOM 1693 N N . LYS A 1 215 ? -5.987 13.436 46.757 1.00 44.97 215 LYS A N 1
ATOM 1694 C CA . LYS A 1 215 ? -5.892 13.502 48.211 1.00 44.97 215 LYS A CA 1
ATOM 1695 C C . LYS A 1 215 ? -5.117 14.775 48.529 1.00 44.97 215 LYS A C 1
ATOM 1697 O O . LYS A 1 215 ? -3.904 14.833 48.336 1.00 44.97 215 LYS A O 1
ATOM 1702 N N . LYS A 1 216 ? -5.835 15.815 48.966 1.00 39.88 216 LYS A N 1
ATOM 1703 C CA . LYS A 1 216 ? -5.245 17.046 49.474 1.00 39.88 216 LYS A CA 1
ATOM 1704 C C . LYS A 1 216 ? -4.247 16.604 50.533 1.00 39.88 216 LYS A C 1
ATOM 1706 O O . LYS A 1 216 ? -4.650 16.044 51.552 1.00 39.88 216 LYS A O 1
ATOM 1711 N N . LYS A 1 217 ? -2.956 16.842 50.279 1.00 39.97 217 LYS A N 1
ATOM 1712 C CA . LYS A 1 217 ? -1.925 16.792 51.318 1.00 39.97 217 LYS A CA 1
ATOM 1713 C C . LYS A 1 217 ? -2.485 17.531 52.542 1.00 39.97 217 LYS A C 1
ATOM 1715 O O . LYS A 1 217 ? -3.050 18.619 52.364 1.00 39.97 217 LYS A O 1
ATOM 1720 N N . PRO A 1 218 ? -2.412 16.955 53.752 1.00 37.88 218 PRO A N 1
ATOM 1721 C CA . PRO A 1 218 ? -3.021 17.564 54.919 1.00 37.88 218 PRO A CA 1
ATOM 1722 C C . PRO A 1 218 ? -2.415 18.952 55.116 1.00 37.88 218 PRO A C 1
ATOM 1724 O O . PRO A 1 218 ? -1.202 19.108 55.249 1.00 37.88 218 PRO A O 1
ATOM 1727 N N . LYS A 1 219 ? -3.281 19.970 55.088 1.00 37.50 219 LYS A N 1
ATOM 1728 C CA . LYS A 1 219 ? -2.925 21.339 55.451 1.00 37.50 219 LYS A CA 1
ATOM 1729 C C . LYS A 1 219 ? -2.338 21.300 56.858 1.00 37.50 219 LYS A C 1
ATOM 1731 O O . LYS A 1 219 ? -3.027 20.918 57.805 1.00 37.50 219 LYS A O 1
ATOM 1736 N N . SER A 1 220 ? -1.079 21.703 56.982 1.00 37.38 220 SER A N 1
ATOM 1737 C CA . SER A 1 220 ? -0.458 21.999 58.263 1.00 37.38 220 SER A CA 1
ATOM 1738 C C . SER A 1 220 ? -1.359 22.967 59.033 1.00 37.38 220 SER A C 1
ATOM 1740 O O . SER A 1 220 ? -1.755 24.031 58.546 1.00 37.38 220 SER A O 1
ATOM 1742 N N . LYS A 1 221 ? -1.762 22.548 60.234 1.00 38.19 221 LYS A N 1
ATOM 1743 C CA . LYS A 1 221 ? -2.540 23.367 61.160 1.00 38.19 221 LYS A CA 1
ATOM 1744 C C . LYS A 1 221 ? -1.740 24.635 61.471 1.00 38.19 221 LYS A C 1
ATOM 1746 O O . LYS A 1 221 ? -0.609 24.555 61.941 1.00 38.19 221 LYS A O 1
ATOM 1751 N N . LYS A 1 222 ? -2.352 25.801 61.240 1.00 34.09 222 LYS A N 1
ATOM 1752 C CA . LYS A 1 222 ? -1.896 27.098 61.757 1.00 34.09 222 LYS A CA 1
ATOM 1753 C C . LYS A 1 222 ? -1.757 27.010 63.281 1.00 34.09 222 LYS A C 1
ATOM 1755 O O . LYS A 1 222 ? -2.748 27.067 64.005 1.00 34.09 222 LYS A O 1
ATOM 1760 N N . GLY A 1 223 ? -0.520 26.891 63.754 1.00 34.34 223 GLY A N 1
ATOM 1761 C CA . GLY A 1 223 ? -0.126 27.140 65.134 1.00 34.34 223 GLY A CA 1
ATOM 1762 C C . GLY A 1 223 ? 0.231 28.614 65.307 1.00 34.34 223 GLY A C 1
ATOM 1763 O O . GLY A 1 223 ? 1.202 29.095 64.738 1.00 34.34 223 GLY A O 1
ATOM 1764 N N . LYS A 1 224 ? -0.624 29.312 66.053 1.00 35.44 224 LYS A N 1
ATOM 1765 C CA . LYS A 1 224 ? -0.513 30.660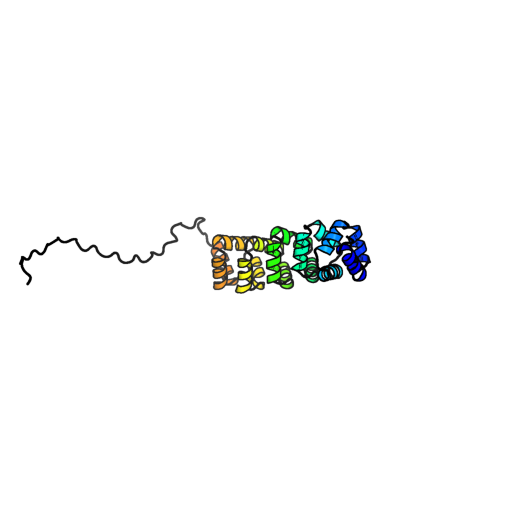 66.629 1.00 35.44 224 LYS A CA 1
ATOM 1766 C C . LYS A 1 224 ? 0.901 31.274 66.653 1.00 35.44 224 LYS A C 1
ATOM 1768 O O . LYS A 1 224 ? 1.787 30.791 67.351 1.00 35.44 224 LYS A O 1
ATOM 1773 N N . GLN A 1 225 ? 1.050 32.439 66.013 1.00 33.12 225 GLN A N 1
ATOM 1774 C CA . GLN A 1 225 ? 2.093 33.409 66.355 1.00 33.12 225 GLN A CA 1
ATOM 1775 C C . GLN A 1 225 ? 1.913 33.838 67.817 1.00 33.12 225 GLN A C 1
ATOM 1777 O O . GLN A 1 225 ? 0.980 34.566 68.156 1.00 33.12 225 GLN A O 1
ATOM 1782 N N . ALA A 1 226 ? 2.823 33.392 68.680 1.00 34.25 226 ALA A N 1
ATOM 1783 C CA . ALA A 1 226 ? 2.982 33.893 70.034 1.00 34.25 226 ALA A CA 1
ATOM 1784 C C . ALA A 1 226 ? 4.335 34.610 70.150 1.00 34.25 226 ALA A C 1
ATOM 1786 O O . ALA A 1 226 ? 5.396 34.003 70.076 1.00 34.25 226 ALA A O 1
ATOM 1787 N N . LYS A 1 227 ? 4.239 35.934 70.307 1.00 35.22 227 LYS A N 1
ATOM 1788 C CA . LYS A 1 227 ? 5.128 36.851 71.038 1.00 35.22 227 LYS A CA 1
ATOM 1789 C C . LYS A 1 227 ? 6.642 36.576 71.006 1.00 35.22 227 LYS A C 1
ATOM 1791 O O . LYS A 1 227 ? 7.181 35.786 71.774 1.00 35.22 227 LYS A O 1
ATOM 1796 N N . ARG A 1 228 ? 7.335 37.453 70.266 1.00 32.91 228 ARG A N 1
ATOM 1797 C CA . ARG A 1 228 ? 8.696 37.935 70.561 1.00 32.91 228 ARG A CA 1
ATOM 1798 C C . ARG A 1 228 ? 8.889 38.135 72.075 1.00 32.91 228 ARG A C 1
ATOM 1800 O O . ARG A 1 228 ? 8.313 39.058 72.649 1.00 32.91 228 ARG A O 1
ATOM 1807 N N . LYS A 1 229 ? 9.778 37.356 72.691 1.00 34.91 229 LYS A N 1
ATOM 1808 C CA . LYS A 1 229 ? 10.515 37.757 73.896 1.00 34.91 229 LYS A CA 1
ATOM 1809 C C . LYS A 1 229 ? 12.002 37.769 73.556 1.00 34.91 229 LYS A C 1
ATOM 1811 O O . LYS A 1 229 ? 12.613 36.730 73.350 1.00 34.91 229 LYS A O 1
ATOM 1816 N N . LYS A 1 230 ? 12.548 38.984 73.462 1.00 33.44 230 LYS A N 1
ATOM 1817 C CA . LYS A 1 230 ? 13.985 39.256 73.431 1.00 33.44 230 LYS A CA 1
ATOM 1818 C C . LYS A 1 230 ? 14.574 38.849 74.781 1.00 33.44 230 LYS A C 1
ATOM 1820 O O . LYS A 1 230 ? 14.218 39.436 75.801 1.00 33.44 230 LYS A O 1
ATOM 1825 N N . THR A 1 231 ? 15.487 37.891 74.780 1.00 32.09 231 THR A N 1
ATOM 1826 C CA . THR A 1 231 ? 16.380 37.611 75.903 1.00 32.09 231 THR A CA 1
ATOM 1827 C C . THR A 1 231 ? 17.404 38.746 75.993 1.00 32.09 231 THR A C 1
ATOM 1829 O O . THR A 1 231 ? 18.207 38.949 75.086 1.00 32.09 231 THR A O 1
ATOM 1832 N N . LYS A 1 232 ? 17.342 39.530 77.075 1.00 32.16 232 LYS A N 1
ATOM 1833 C CA . LYS A 1 232 ? 18.412 40.428 77.534 1.00 32.16 232 LYS A CA 1
ATOM 1834 C C . LYS A 1 232 ? 19.079 39.762 78.740 1.00 32.16 232 LYS A C 1
ATOM 1836 O O . LYS A 1 232 ? 18.441 39.656 79.780 1.00 32.16 232 LYS A O 1
ATOM 1841 N N . VAL A 1 233 ? 20.355 39.404 78.616 1.00 37.88 233 VAL A N 1
ATOM 1842 C CA . VAL A 1 233 ? 21.308 39.229 79.732 1.00 37.88 233 VAL A CA 1
ATOM 1843 C C . VAL A 1 233 ? 22.631 39.839 79.237 1.00 37.88 233 VAL A C 1
ATOM 1845 O O . VAL A 1 233 ? 23.196 39.352 78.266 1.00 37.88 233 VAL A O 1
ATOM 1848 N N . LYS A 1 234 ? 22.910 41.116 79.555 1.00 33.59 234 LYS A N 1
ATOM 1849 C CA . LYS A 1 234 ? 23.921 41.603 80.533 1.00 33.59 234 LYS A CA 1
ATOM 1850 C C . LYS A 1 234 ? 25.263 40.856 80.436 1.00 33.59 234 LYS A C 1
ATOM 1852 O O . LYS A 1 234 ? 25.373 39.725 80.870 1.00 33.59 234 LYS A O 1
ATOM 1857 N N . SER A 1 235 ? 26.230 41.399 79.697 1.00 31.59 235 SER A N 1
ATOM 1858 C CA . SER A 1 235 ? 27.295 42.332 80.127 1.00 31.59 235 SER A CA 1
ATOM 1859 C C . SER A 1 235 ? 28.568 41.631 80.613 1.00 31.59 235 SER A C 1
ATOM 1861 O O . SER A 1 235 ? 28.578 41.075 81.705 1.00 31.59 235 SER A O 1
ATOM 1863 N N . LYS A 1 236 ? 29.670 41.801 79.878 1.00 35.72 236 LYS A N 1
ATOM 1864 C CA . LYS A 1 236 ? 30.926 42.362 80.405 1.00 35.72 236 LYS A CA 1
ATOM 1865 C C . LYS A 1 236 ? 31.892 42.638 79.253 1.00 35.72 236 LYS A C 1
ATOM 1867 O O . LYS A 1 236 ? 31.974 41.897 78.283 1.00 35.72 236 LYS A O 1
ATOM 1872 N N . ARG A 1 237 ? 32.549 43.786 79.369 1.00 32.06 237 ARG A N 1
ATOM 1873 C CA . ARG A 1 237 ? 33.511 44.389 78.448 1.00 32.06 237 ARG A CA 1
ATOM 1874 C C . ARG A 1 237 ? 34.906 44.198 79.059 1.00 32.06 237 ARG A C 1
ATOM 1876 O O . ARG A 1 237 ? 35.005 44.264 80.282 1.00 32.06 237 ARG A O 1
ATOM 1883 N N . LYS A 1 238 ? 35.925 44.150 78.186 1.00 33.81 238 LYS A N 1
ATOM 1884 C CA . LYS A 1 238 ? 37.387 44.229 78.436 1.00 33.81 238 LYS A CA 1
ATOM 1885 C C . LYS A 1 238 ? 38.020 42.917 78.933 1.00 33.81 238 LYS A C 1
ATOM 1887 O O . LYS A 1 238 ? 37.403 42.217 79.716 1.00 33.81 238 LYS A O 1
ATOM 1892 N N . SER A 1 239 ? 39.227 42.520 78.537 1.00 33.50 239 SER A N 1
ATOM 1893 C CA . SER A 1 239 ? 40.285 43.110 77.698 1.00 33.50 239 SER A CA 1
ATOM 1894 C C . SER A 1 239 ? 41.316 42.007 77.420 1.00 33.50 239 SER A C 1
ATOM 1896 O O . SER A 1 239 ? 41.503 41.137 78.268 1.00 33.50 239 SER A O 1
ATOM 1898 N N . LYS A 1 240 ? 41.977 42.070 76.259 1.00 39.03 240 LYS A N 1
ATOM 1899 C CA . LYS A 1 240 ? 43.219 41.337 75.965 1.00 39.03 240 LYS A CA 1
ATOM 1900 C C . LYS A 1 240 ? 44.322 41.696 76.970 1.00 39.03 240 LYS A C 1
ATOM 1902 O O . LYS A 1 240 ? 44.331 42.821 77.479 1.00 39.03 240 LYS A O 1
ATOM 1907 N N . PRO A 1 241 ? 45.233 40.755 77.210 1.00 48.41 241 PRO A N 1
ATOM 1908 C CA . PRO A 1 241 ? 46.635 40.944 76.840 1.00 48.41 241 PRO A CA 1
ATOM 1909 C C . PRO A 1 241 ? 46.950 40.252 75.512 1.00 48.41 241 PRO A C 1
ATOM 1911 O O . PRO A 1 241 ? 46.434 39.133 75.292 1.00 48.41 241 PRO A O 1
#

Secondary structure (DSSP, 8-state):
---HHHHHHHHHHHHS-HHHHHHHHHHS-HHHHHHHHHHS-HHHHHHHHHHS-HHHHHHHHHHS-HHHHHHHHHHS-HHHHHHHHHHH-HHHHHHHHHHH-HHHHHHHHHHH-HHHHHHHHHHH-HHHHHHHHHHS-HHHHHHHHHHH-TTHHHHHHHHH-HHHHHHHHHHH-HHHHHHHHHHHHHHHHHHHHHHHHHS---SS--TTS--------PPPP--------------------